Protein 3SEE (pdb70)

Organism: Bacteroides thetaiotaomicron (strain ATCC 29148 / DSM 2079 / JCM 5827 / CCUG 10774 / NCTC 10582 / VPI-5482 / E50) (NCBI:txid226186)

CATH classification: 2.60.120.260

Foldseek 3Di:
DFQAACFLCPDFADAEDQALLPDDARGKYFFQDPPQQWDDGKDQDPDPVRGIKKIFRQRHPFFDDPRGGWIKHKGQPFAAQAKKKKKWKKAKQAFFFKKKKFKWQRDFDADPVGHTWTKTWFPPDDLVVCQFAFPTMDMDTRGHHPDIDMDMTMTGLKMWRDRGGCNVDVPIDIDGADRPHNSRRIMMMTMDGTGRRMMMIIGRIGMGGD

Secondary structure (DSSP, 8-state):
----SSTT--S------SSGGGSPTTSEE---SPTTS-EE---B-S-TTS-B--EE-TT-SSPPPTTTS-EEEEE-S---SS-EEEEEEEEESSTT-EEEEEEEESSPPB-TTSPBP--B--TT--TTT-TTSBSS-EEEE--STT--EEEEEEE--EEES-SSBTTT-TT--EEEPPTT-HHHHSEEEEEE--STT-EEEEEEEEEEE-

Radius of gyration: 16.54 Å; Cα contacts (8 Å, |Δi|>4): 634; chains: 1; bounding box: 40×48×32 Å

B-factor: mean 14.9, std 7.78, range [6.36, 52.42]

Solvent-accessible surface area: 10295 Å² total

Nearest PDB structures (foldseek):
  3see-assembly1_A  TM=1.003E+00  e=1.909E-44  Bacteroides thetaiotaomicron
  1k45-assembly1_A  TM=5.942E-01  e=2.331E-06  Rhodothermus marinus
  6qep-assembly1_A  TM=5.688E-01  e=9.929E-04  Bifidobacterium longum
  6qfk-assembly1_A  TM=5.030E-01  e=1.767E-03  Bifidobacterium longum
  4pf1-assembly1_C  TM=4.038E-01  e=8.880E-03  Thaumarchaeota archaeon SCGC AB-539-E09

Sequence (210 aa):
QNLLIKKNEKKFATEVTNNKVTNPSSKATAGEEWFINNEADGVTTTIAWEEQTGDDAKKYPPNAKKIDNSGAEKKNTSSWYKAFLGQRITDGLEEEKKKGGGIYVLTTFYAKKAKEEAGTPVSVVYIKQTNEEEKKNDNGKLNTTFFRRRDDYDADAQQPNASGAQYNFKKIIKKDADDKKWTKKVVVVYYDGQVVVNAISSKKKSNPALLEVSDTDDDDAAILKDCYVAILLGQNKKGGVVEIISDDVTTLKKKKK

InterPro domains:
  IPR027959 Domain of unknown function DUF4627 [PF15425] (21-230)

Structure (mmCIF, N/CA/C/O backbone):
data_3SEE
#
_entry.id   3SEE
#
_cell.length_a   50.473
_cell.length_b   50.473
_cell.length_c   228.461
_cell.angle_alpha   90.000
_cell.angle_beta   90.000
_cell.angle_gamma   90.000
#
_symmetry.space_group_name_H-M   'P 43 2 2'
#
loop_
_entity.id
_entity.type
_entity.pdbx_description
1 polymer 'Hypothetical sugar binding protein'
2 non-polymer 'SODIUM ION'
3 water water
#
loop_
_atom_site.group_PDB
_atom_site.id
_atom_site.type_symbol
_atom_site.label_atom_id
_atom_site.label_alt_id
_atom_site.label_comp_id
_atom_site.label_asym_id
_atom_site.label_entity_id
_atom_site.label_seq_id
_atom_site.pdbx_PDB_ins_code
_atom_site.Cartn_x
_atom_site.Cartn_y
_atom_site.Cartn_z
_atom_site.occupancy
_atom_site.B_iso_or_equiv
_atom_site.auth_seq_id
_atom_site.auth_comp_id
_atom_site.auth_asym_id
_atom_site.auth_atom_id
_atom_site.pdbx_PDB_model_num
ATOM 1 N N . GLN A 1 9 ? 57.619 52.284 18.724 1.00 24.27 20 GLN A N 1
ATOM 2 C CA . GLN A 1 9 ? 56.844 53.315 17.954 1.00 22.74 20 GLN A CA 1
ATOM 3 C C . GLN A 1 9 ? 55.404 52.870 17.690 1.00 20.55 20 GLN A C 1
ATOM 4 O O . GLN A 1 9 ? 55.109 51.682 17.561 1.00 20.27 20 GLN A O 1
ATOM 6 N N . ASN A 1 10 ? 54.516 53.839 17.559 1.00 18.77 21 ASN A N 1
ATOM 7 C CA . ASN A 1 10 ? 53.169 53.558 17.055 1.00 16.06 21 ASN A CA 1
ATOM 8 C C . ASN A 1 10 ? 53.227 53.154 15.580 1.00 15.79 21 ASN A C 1
ATOM 9 O O . ASN A 1 10 ? 53.764 53.911 14.738 1.00 18.19 21 ASN A O 1
ATOM 14 N N . LEU A 1 11 ? 52.700 51.982 15.247 1.00 13.47 22 LEU A N 1
ATOM 15 C CA A LEU A 1 11 ? 52.730 51.473 13.893 0.50 13.72 22 LEU A CA 1
ATOM 16 C CA B LEU A 1 11 ? 52.694 51.445 13.881 0.50 14.27 22 LEU A CA 1
ATOM 17 C C . LEU A 1 11 ? 51.557 51.997 13.051 1.00 13.56 22 LEU A C 1
ATOM 18 O O . LEU A 1 11 ? 51.533 51.821 11.841 1.00 16.08 22 LEU A O 1
ATOM 27 N N . ILE A 1 12 ? 50.587 52.629 13.698 1.00 12.52 23 ILE A N 1
ATOM 28 C CA . ILE A 1 12 ? 49.441 53.211 12.995 1.00 11.41 23 ILE A CA 1
ATOM 29 C C . ILE A 1 12 ? 49.781 54.644 12.611 1.00 11.10 23 ILE A C 1
ATOM 30 O O . ILE A 1 12 ? 50.303 55.384 13.415 1.00 13.36 23 ILE A O 1
ATOM 35 N N . LYS A 1 13 ? 49.491 54.979 11.362 1.00 10.28 24 LYS A N 1
ATOM 36 C CA A LYS A 1 13 ? 49.695 56.310 10.775 0.50 10.54 24 LYS A CA 1
ATOM 37 C CA B LYS A 1 13 ? 49.716 56.327 10.853 0.50 10.74 24 LYS A CA 1
ATOM 38 C C . LYS A 1 13 ? 48.403 57.129 10.831 1.00 10.24 24 LYS A C 1
ATOM 39 O O . LYS A 1 13 ? 47.308 56.568 10.883 1.00 9.99 24 LYS A O 1
ATOM 46 N N . ASN A 1 14 ? 48.539 58.466 10.812 1.00 10.11 25 ASN A N 1
ATOM 47 C CA . ASN A 1 14 ? 47.403 59.384 10.926 1.00 10.23 25 ASN A CA 1
ATOM 48 C C . ASN A 1 14 ? 46.546 58.956 12.127 1.00 9.70 25 ASN A C 1
ATOM 49 O O . ASN A 1 14 ? 45.323 58.863 12.065 1.00 9.69 25 ASN A O 1
ATOM 54 N N . GLU A 1 15 ? 47.224 58.783 13.246 1.00 10.36 26 GLU A N 1
ATOM 55 C CA . GLU A 1 15 ? 46.645 58.139 14.418 1.00 11.17 26 GLU A CA 1
ATOM 56 C C . GLU A 1 15 ? 45.578 58.936 15.116 1.00 10.91 26 GLU A C 1
ATOM 57 O O . GLU A 1 15 ? 44.762 58.380 15.824 1.00 11.31 26 GLU A O 1
ATOM 63 N N . LYS A 1 16 ? 45.592 60.244 14.906 1.00 10.25 27 LYS A N 1
ATOM 64 C CA A LYS A 1 16 ? 44.588 61.117 15.506 0.50 10.72 27 LYS A CA 1
ATOM 65 C CA B LYS A 1 16 ? 44.634 61.167 15.501 0.50 11.03 27 LYS A CA 1
ATOM 66 C C . LYS A 1 16 ? 43.632 61.691 14.468 1.00 10.57 27 LYS A C 1
ATOM 67 O O . LYS A 1 16 ? 42.828 62.578 14.775 1.00 11.29 27 LYS A O 1
ATOM 78 N N . PHE A 1 17 ? 43.675 61.166 13.252 1.00 9.79 28 PHE A N 1
ATOM 79 C CA . PHE A 1 17 ? 42.758 61.606 12.194 1.00 9.84 28 PHE A CA 1
ATOM 80 C C . PHE A 1 17 ? 42.906 63.085 11.914 1.00 10.36 28 PHE A C 1
ATOM 81 O O . PHE A 1 17 ? 41.991 63.730 11.457 1.00 10.31 28 PHE A O 1
ATOM 89 N N . ALA A 1 18 ? 44.103 63.620 12.148 1.00 11.04 29 ALA A N 1
ATOM 90 C CA . ALA A 1 18 ? 44.349 65.020 11.816 1.00 11.69 29 ALA A CA 1
ATOM 91 C C . ALA A 1 18 ? 44.219 65.303 10.330 1.00 12.21 29 ALA A C 1
ATOM 92 O O . ALA A 1 18 ? 43.840 66.416 9.944 1.00 13.86 29 ALA A O 1
ATOM 94 N N . THR A 1 19 ? 44.531 64.312 9.492 1.00 12.76 30 THR A N 1
ATOM 95 C CA . THR A 1 19 ? 44.283 64.355 8.058 1.00 14.08 30 THR A CA 1
ATOM 96 C C . THR A 1 19 ? 42.930 63.700 7.766 1.00 12.68 30 THR A C 1
ATOM 97 O O . THR A 1 19 ? 42.670 62.575 8.219 1.00 12.05 30 THR A O 1
ATOM 101 N N . GLU A 1 20 ? 42.065 64.385 7.015 1.00 13.23 31 GLU A N 1
ATOM 102 C CA . GLU A 1 20 ? 40.768 63.866 6.647 1.00 13.12 31 GLU A CA 1
ATOM 103 C C . GLU A 1 20 ? 40.896 62.525 5.924 1.00 12.54 31 GLU A C 1
ATOM 104 O O . GLU A 1 20 ? 41.764 62.338 5.055 1.00 14.53 31 GLU A O 1
ATOM 110 N N . VAL A 1 21 ? 40.020 61.595 6.297 1.00 11.85 32 VAL A N 1
ATOM 111 C CA . VAL A 1 21 ? 39.969 60.260 5.696 1.00 11.86 32 VAL A CA 1
ATOM 112 C C . VAL A 1 21 ? 38.692 60.118 4.901 1.00 12.60 32 VAL A C 1
ATOM 113 O O . VAL A 1 21 ? 37.591 60.189 5.463 1.00 13.02 32 VAL A O 1
ATOM 117 N N . THR A 1 22 ? 38.839 59.898 3.592 1.00 13.73 33 THR A N 1
ATOM 118 C CA . THR A 1 22 ? 37.686 59.655 2.708 1.00 14.52 33 THR A CA 1
ATOM 119 C C . THR A 1 22 ? 37.848 58.406 1.854 1.00 15.02 33 THR A C 1
ATOM 120 O O . THR A 1 22 ? 36.847 57.941 1.287 1.00 17.07 33 THR A O 1
ATOM 124 N N . ASN A 1 23 ? 39.065 57.860 1.779 1.00 14.06 34 ASN A N 1
ATOM 125 C CA A ASN A 1 23 ? 39.292 56.715 0.888 0.50 13.87 34 ASN A CA 1
ATOM 126 C CA B ASN A 1 23 ? 39.410 56.693 0.974 0.50 14.73 34 ASN A CA 1
ATOM 127 C C . ASN A 1 23 ? 38.518 55.478 1.280 1.00 13.19 34 ASN A C 1
ATOM 128 O O . ASN A 1 23 ? 38.609 54.962 2.370 1.00 13.66 34 ASN A O 1
ATOM 137 N N . LYS A 1 24 ? 37.714 55.037 0.333 1.00 12.75 35 LYS A N 1
ATOM 138 C CA . LYS A 1 24 ? 36.926 53.844 0.443 1.00 12.38 35 LYS A CA 1
ATOM 139 C C . LYS A 1 24 ? 37.518 52.782 -0.453 1.00 11.90 35 LYS A C 1
ATOM 140 O O . LYS A 1 24 ? 37.911 53.074 -1.587 1.00 14.31 35 LYS A O 1
ATOM 146 N N . VAL A 1 25 ? 37.556 51.544 0.020 1.00 10.46 36 VAL A N 1
ATOM 147 C CA . VAL A 1 25 ? 37.919 50.418 -0.820 1.00 11.55 36 VAL A CA 1
ATOM 148 C C . VAL A 1 25 ? 36.809 49.400 -0.754 1.00 10.76 36 VAL A C 1
ATOM 149 O O . VAL A 1 25 ? 36.080 49.377 0.245 1.00 10.89 36 VAL A O 1
ATOM 153 N N . THR A 1 26 ? 36.733 48.528 -1.760 1.00 10.95 37 THR A N 1
ATOM 154 C CA . THR A 1 26 ? 35.774 47.438 -1.751 1.00 11.78 37 THR A CA 1
ATOM 155 C C . THR A 1 26 ? 36.363 46.149 -1.206 1.00 11.03 37 THR A C 1
ATOM 156 O O . THR A 1 26 ? 35.630 45.227 -0.906 1.00 11.01 37 THR A O 1
ATOM 160 N N . ASN A 1 27 ? 37.679 46.099 -1.075 1.00 10.38 38 ASN A N 1
ATOM 161 C CA . ASN A 1 27 ? 38.359 44.958 -0.437 1.00 10.79 38 ASN A CA 1
ATOM 162 C C . ASN A 1 27 ? 39.668 45.486 0.127 1.00 10.14 38 ASN A C 1
ATOM 163 O O . ASN A 1 27 ? 40.360 46.262 -0.555 1.00 10.81 38 ASN A O 1
ATOM 168 N N . PRO A 1 28 ? 40.029 45.073 1.353 1.00 9.94 39 PRO A N 1
ATOM 169 C CA . PRO A 1 28 ? 41.301 45.504 1.941 1.00 10.15 39 PRO A CA 1
ATOM 170 C C . PRO A 1 28 ? 42.527 45.233 1.062 1.00 8.98 39 PRO A C 1
ATOM 171 O O . PRO A 1 28 ? 43.522 45.920 1.176 1.00 9.48 39 PRO A O 1
ATOM 175 N N . SER A 1 29 ? 42.467 44.227 0.186 1.00 9.60 40 SER A N 1
ATOM 176 C CA A SER A 1 29 ? 43.595 43.935 -0.702 0.50 9.69 40 SER A CA 1
ATOM 177 C CA B SER A 1 29 ? 43.550 43.915 -0.741 0.50 9.08 40 SER A CA 1
ATOM 178 C C . SER A 1 29 ? 43.941 45.110 -1.615 1.00 9.29 40 SER A C 1
ATOM 179 O O . SER A 1 29 ? 45.085 45.199 -2.081 1.00 9.69 40 SER A O 1
ATOM 184 N N . LYS A 1 30 ? 42.996 46.014 -1.824 1.00 9.47 41 LYS A N 1
ATOM 185 C CA . LYS A 1 30 ? 43.228 47.193 -2.661 1.00 10.11 41 LYS A CA 1
ATOM 186 C C . LYS A 1 30 ? 43.610 48.424 -1.881 1.00 9.84 41 LYS A C 1
ATOM 187 O O . LYS A 1 30 ? 43.889 49.448 -2.481 1.00 11.88 41 LYS A O 1
ATOM 193 N N . ALA A 1 31 ? 43.644 48.336 -0.555 1.00 9.38 42 ALA A N 1
ATOM 194 C CA . ALA A 1 31 ? 43.964 49.500 0.254 1.00 9.81 42 ALA A CA 1
ATOM 195 C C . ALA A 1 31 ? 45.453 49.826 0.205 1.00 9.70 42 ALA A C 1
ATOM 196 O O . ALA A 1 31 ? 46.284 48.927 0.228 1.00 10.14 42 ALA A O 1
ATOM 198 N N . THR A 1 32 ? 45.778 51.108 0.157 1.00 10.89 43 THR A N 1
ATOM 199 C CA . THR A 1 32 ? 47.147 51.579 0.312 1.00 11.09 43 THR A CA 1
ATOM 200 C C . THR A 1 32 ? 47.522 51.467 1.780 1.00 10.05 43 THR A C 1
ATOM 201 O O . THR A 1 32 ? 46.794 51.930 2.659 1.00 11.86 43 THR A O 1
ATOM 205 N N . ALA A 1 33 ? 48.653 50.837 2.060 1.00 9.89 44 ALA A N 1
ATOM 206 C CA . ALA A 1 33 ? 49.103 50.676 3.425 1.00 10.64 44 ALA A CA 1
ATOM 207 C C . ALA A 1 33 ? 49.515 51.992 4.034 1.00 10.98 44 ALA A C 1
ATOM 208 O O . ALA A 1 33 ? 49.874 52.937 3.343 1.00 12.38 44 ALA A O 1
ATOM 210 N N . GLY A 1 34 ? 49.412 52.050 5.358 1.00 11.76 45 GLY A N 1
ATOM 211 C CA . GLY A 1 34 ? 49.829 53.223 6.099 1.00 13.18 45 GLY A CA 1
ATOM 212 C C . GLY A 1 34 ? 48.875 54.385 6.065 1.00 13.32 45 GLY A C 1
ATOM 213 O O . GLY A 1 34 ? 49.261 55.514 6.376 1.00 16.00 45 GLY A O 1
ATOM 214 N N A GLU A 1 35 ? 47.646 54.113 5.661 0.50 12.22 46 GLU A N 1
ATOM 215 N N B GLU A 1 35 ? 47.641 54.138 5.663 0.50 13.13 46 GLU A N 1
ATOM 216 C CA A GLU A 1 35 ? 46.580 55.095 5.540 0.50 12.52 46 GLU A CA 1
ATOM 217 C CA B GLU A 1 35 ? 46.603 55.158 5.677 0.50 13.82 46 GLU A CA 1
ATOM 218 C C A GLU A 1 35 ? 45.370 54.419 6.152 0.50 10.92 46 GLU A C 1
ATOM 219 C C B GLU A 1 35 ? 45.259 54.484 5.918 0.50 12.29 46 GLU A C 1
ATOM 220 O O A GLU A 1 35 ? 45.349 53.189 6.226 0.50 9.29 46 GLU A O 1
ATOM 221 O O B GLU A 1 35 ? 44.998 53.356 5.481 0.50 12.69 46 GLU A O 1
ATOM 232 N N . TRP A 1 36 ? 44.374 55.192 6.589 1.00 9.51 47 TRP A N 1
ATOM 233 C CA . TRP A 1 36 ? 43.076 54.623 6.899 1.00 8.74 47 TRP A CA 1
ATOM 234 C C . TRP A 1 36 ? 42.262 54.398 5.634 1.00 9.39 47 TRP A C 1
ATOM 235 O O . TRP A 1 36 ? 42.343 55.167 4.680 1.00 10.11 47 TRP A O 1
ATOM 246 N N . PHE A 1 37 ? 41.450 53.353 5.657 1.00 8.88 48 PHE A N 1
ATOM 247 C CA . PHE A 1 37 ? 40.452 53.127 4.639 1.00 8.73 48 PHE A CA 1
ATOM 248 C C . PHE A 1 37 ? 39.099 52.868 5.262 1.00 8.25 48 PHE A C 1
ATOM 249 O O . PHE A 1 37 ? 38.996 52.409 6.405 1.00 8.92 48 PHE A O 1
ATOM 257 N N . ILE A 1 38 ? 38.068 53.159 4.488 1.00 9.46 49 ILE A N 1
ATOM 258 C CA . ILE A 1 38 ? 36.694 52.883 4.847 1.00 9.06 49 ILE A CA 1
ATOM 259 C C . ILE A 1 38 ? 36.214 51.671 4.087 1.00 8.77 49 ILE A C 1
ATOM 260 O O . ILE A 1 38 ? 36.260 51.648 2.850 1.00 10.43 49 ILE A O 1
ATOM 278 N N . ASN A 1 40 ? 32.762 49.751 3.534 1.00 8.49 51 ASN A N 1
ATOM 279 C CA . ASN A 1 40 ? 31.322 49.752 3.710 1.00 8.05 51 ASN A CA 1
ATOM 280 C C . ASN A 1 40 ? 30.714 49.053 2.520 1.00 8.16 51 ASN A C 1
ATOM 281 O O . ASN A 1 40 ? 30.336 49.676 1.514 1.00 9.37 51 ASN A O 1
ATOM 286 N N . ASN A 1 41 ? 30.645 47.732 2.626 1.00 8.43 52 ASN A N 1
ATOM 287 C CA . ASN A 1 41 ? 29.987 46.874 1.667 1.00 9.11 52 ASN A CA 1
ATOM 288 C C . ASN A 1 41 ? 28.618 46.436 2.147 1.00 8.96 52 ASN A C 1
ATOM 289 O O . ASN A 1 41 ? 27.997 45.597 1.517 1.00 10.65 52 ASN A O 1
ATOM 294 N N . GLU A 1 42 ? 28.125 46.999 3.243 1.00 8.11 53 GLU A N 1
ATOM 295 C CA . GLU A 1 42 ? 26.724 46.828 3.591 1.00 8.73 53 GLU A CA 1
ATOM 296 C C . GLU A 1 42 ? 25.874 47.509 2.522 1.00 9.19 53 GLU A C 1
ATOM 297 O O . GLU A 1 42 ? 26.330 48.431 1.841 1.00 9.06 53 GLU A O 1
ATOM 303 N N . ALA A 1 43 ? 24.632 47.081 2.403 1.00 9.51 54 ALA A N 1
ATOM 304 C CA . ALA A 1 43 ? 23.689 47.663 1.473 1.00 9.35 54 ALA A CA 1
ATOM 305 C C . ALA A 1 43 ? 23.623 49.171 1.656 1.00 9.16 54 ALA A C 1
ATOM 306 O O . ALA A 1 43 ? 23.715 49.690 2.790 1.00 9.50 54 ALA A O 1
ATOM 308 N N . ASP A 1 44 ? 23.400 49.872 0.551 1.00 9.03 55 ASP A N 1
ATOM 309 C CA . ASP A 1 44 ? 23.182 51.305 0.580 1.00 9.15 55 ASP A CA 1
ATOM 310 C C . ASP A 1 44 ? 22.164 51.645 1.654 1.00 9.19 55 ASP A C 1
ATOM 311 O O . ASP A 1 44 ? 21.078 51.086 1.692 1.00 10.05 55 ASP A O 1
ATOM 316 N N . GLY A 1 45 ? 22.527 52.599 2.511 1.00 9.74 56 GLY A N 1
ATOM 317 C CA . GLY A 1 45 ? 21.659 53.110 3.553 1.00 10.78 56 GLY A CA 1
ATOM 318 C C . GLY A 1 45 ? 21.796 52.470 4.911 1.00 10.16 56 GLY A C 1
ATOM 319 O O . GLY A 1 45 ? 21.248 52.986 5.887 1.00 12.62 56 GLY A O 1
ATOM 320 N N . VAL A 1 46 ? 22.540 51.367 5.027 1.00 9.22 57 VAL A N 1
ATOM 321 C CA . VAL A 1 46 ? 22.658 50.654 6.301 1.00 9.51 57 VAL A CA 1
ATOM 322 C C . VAL A 1 46 ? 23.549 51.386 7.308 1.00 9.08 57 VAL A C 1
ATOM 323 O O . VAL A 1 46 ? 23.156 51.568 8.470 1.00 10.62 57 VAL A O 1
ATOM 327 N N . THR A 1 47 ? 24.740 51.797 6.880 1.00 9.00 58 THR A N 1
ATOM 328 C CA A THR A 1 47 ? 25.661 52.491 7.764 0.67 9.54 58 THR A CA 1
ATOM 329 C CA B THR A 1 47 ? 25.708 52.462 7.749 0.33 9.78 58 THR A CA 1
ATOM 330 C C . THR A 1 47 ? 26.400 53.573 6.991 1.00 9.24 58 THR A C 1
ATOM 331 O O . THR A 1 47 ? 26.494 53.535 5.756 1.00 8.99 58 THR A O 1
ATOM 338 N N . THR A 1 48 ? 26.908 54.554 7.723 1.00 9.59 59 THR A N 1
ATOM 339 C CA . THR A 1 48 ? 27.791 55.563 7.152 1.00 9.41 59 THR A CA 1
ATOM 340 C C . THR A 1 48 ? 29.006 55.665 8.046 1.00 8.71 59 THR A C 1
ATOM 341 O O . THR A 1 48 ? 28.871 55.839 9.262 1.00 10.32 59 THR A O 1
ATOM 345 N N . ILE A 1 49 ? 30.187 55.532 7.448 1.00 8.99 60 ILE A N 1
ATOM 346 C CA . ILE A 1 49 ? 31.449 55.690 8.146 1.00 8.91 60 ILE A CA 1
ATOM 347 C C . ILE A 1 49 ? 32.130 56.903 7.529 1.00 9.52 60 ILE A C 1
ATOM 348 O O . ILE A 1 49 ? 32.374 56.903 6.319 1.00 10.24 60 ILE A O 1
ATOM 353 N N . ALA A 1 50 ? 32.450 57.902 8.344 1.00 9.79 61 ALA A N 1
ATOM 354 C CA . ALA A 1 50 ? 32.959 59.153 7.831 1.00 10.48 61 ALA A CA 1
ATOM 355 C C . ALA A 1 50 ? 33.820 59.865 8.853 1.00 9.81 61 ALA A C 1
ATOM 356 O O . ALA A 1 50 ? 33.638 59.714 10.070 1.00 10.67 61 ALA A O 1
ATOM 358 N N . TRP A 1 51 ? 34.726 60.690 8.338 1.00 10.47 62 TRP A N 1
ATOM 359 C CA . TRP A 1 51 ? 35.567 61.573 9.137 1.00 10.17 62 TRP A CA 1
ATOM 360 C C . TRP A 1 51 ? 34.767 62.754 9.644 1.00 10.52 62 TRP A C 1
ATOM 361 O O . TRP A 1 51 ? 33.838 63.223 8.985 1.00 13.14 62 TRP A O 1
ATOM 372 N N . GLU A 1 52 ? 35.115 63.242 10.819 1.00 10.54 63 GLU A N 1
ATOM 373 C CA A GLU A 1 52 ? 34.451 64.398 11.409 0.50 11.03 63 GLU A CA 1
ATOM 374 C CA B GLU A 1 52 ? 34.478 64.431 11.357 0.50 11.59 63 GLU A CA 1
ATOM 375 C C . GLU A 1 52 ? 35.406 65.178 12.293 1.00 11.03 63 GLU A C 1
ATOM 376 O O . GLU A 1 52 ? 36.359 64.628 12.850 1.00 12.04 63 GLU A O 1
ATOM 387 N N . GLN A 1 53 ? 35.102 66.459 12.463 1.00 10.73 64 GLN A N 1
ATOM 388 C CA . GLN A 1 53 ? 35.691 67.266 13.518 1.00 11.06 64 GLN A CA 1
ATOM 389 C C . GLN A 1 53 ? 34.652 67.339 14.641 1.00 11.36 64 GLN A C 1
ATOM 390 O O . GLN A 1 53 ? 33.480 67.666 14.410 1.00 13.41 64 GLN A O 1
ATOM 396 N N . THR A 1 54 ? 35.076 66.993 15.851 1.00 11.01 65 THR A N 1
ATOM 397 C CA . THR A 1 54 ? 34.171 66.681 16.936 1.00 11.32 65 THR A CA 1
ATOM 398 C C . THR A 1 54 ? 33.768 67.880 17.795 1.00 12.01 65 THR A C 1
ATOM 399 O O . THR A 1 54 ? 32.746 67.839 18.494 1.00 13.68 65 THR A O 1
ATOM 403 N N . GLY A 1 55 ? 34.601 68.919 17.808 1.00 11.30 66 GLY A N 1
ATOM 404 C CA . GLY A 1 55 ? 34.439 70.010 18.762 1.00 12.22 66 GLY A CA 1
ATOM 405 C C . GLY A 1 55 ? 35.045 69.747 20.135 1.00 12.19 66 GLY A C 1
ATOM 406 O O . GLY A 1 55 ? 35.032 70.643 20.985 1.00 13.15 66 GLY A O 1
ATOM 407 N N . ASP A 1 56 ? 35.595 68.544 20.359 1.00 12.00 67 ASP A N 1
ATOM 408 C CA A ASP A 1 56 ? 36.185 68.181 21.646 0.50 12.24 67 ASP A CA 1
ATOM 409 C CA B ASP A 1 56 ? 36.187 68.199 21.653 0.50 12.95 67 ASP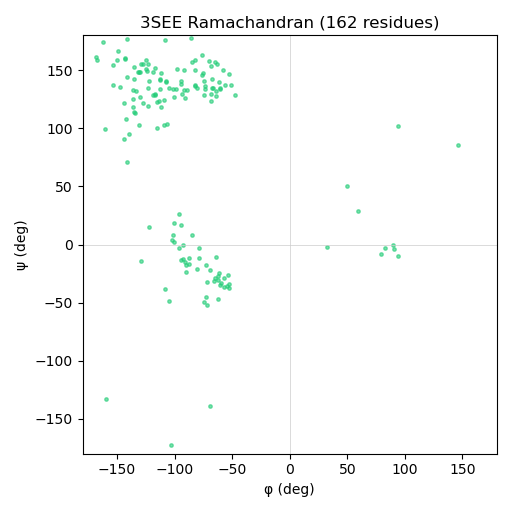 A CA 1
ATOM 410 C C . ASP A 1 56 ? 37.690 68.421 21.575 1.00 12.68 67 ASP A C 1
ATOM 411 O O . ASP A 1 56 ? 38.392 67.732 20.814 1.00 13.11 67 ASP A O 1
ATOM 420 N N . ALA A 1 57 ? 38.208 69.354 22.383 1.00 13.26 68 ALA A N 1
ATOM 421 C CA . ALA A 1 57 ? 39.611 69.711 22.268 1.00 13.96 68 ALA A CA 1
ATOM 422 C C . ALA A 1 57 ? 40.558 68.570 22.555 1.00 13.85 68 ALA A C 1
ATOM 423 O O . ALA A 1 57 ? 41.663 68.548 22.019 1.00 14.26 68 ALA A O 1
ATOM 425 N N . LYS A 1 58 ? 40.136 67.605 23.368 1.00 13.75 69 LYS A N 1
ATOM 426 C CA A LYS A 1 58 ? 41.000 66.459 23.668 0.50 14.57 69 LYS A CA 1
ATOM 427 C CA B LYS A 1 58 ? 41.007 66.468 23.658 0.50 14.88 69 LYS A CA 1
ATOM 428 C C . LYS A 1 58 ? 41.074 65.450 22.508 1.00 14.10 69 LYS A C 1
ATOM 429 O O . LYS A 1 58 ? 42.077 64.757 22.367 1.00 14.67 69 LYS A O 1
ATOM 440 N N . TYR A 1 59 ? 40.018 65.380 21.680 1.00 12.46 70 TYR A N 1
ATOM 441 C CA . TYR A 1 59 ? 39.920 64.423 20.541 1.00 11.42 70 TYR A CA 1
ATOM 442 C C . TYR A 1 59 ? 39.256 65.158 19.385 1.00 10.21 70 TYR A C 1
ATOM 443 O O . TYR A 1 59 ? 38.088 64.921 19.088 1.00 10.64 70 TYR A O 1
ATOM 452 N N . PRO A 1 60 ? 39.973 66.107 18.769 1.00 10.18 71 PRO A N 1
ATOM 453 C CA A PRO A 1 60 ? 39.260 67.037 17.891 0.50 10.28 71 PRO A CA 1
ATOM 454 C CA B PRO A 1 60 ? 39.344 67.065 17.855 0.50 10.35 71 PRO A CA 1
ATOM 455 C C . PRO A 1 60 ? 38.881 66.501 16.521 1.00 9.76 71 PRO A C 1
ATOM 456 O O . PRO A 1 60 ? 38.051 67.101 15.864 1.00 10.33 71 PRO A O 1
ATOM 463 N N . ASN A 1 61 ? 39.431 65.362 16.119 1.00 9.38 72 ASN A N 1
ATOM 464 C CA . ASN A 1 61 ? 39.073 64.699 14.869 1.00 9.30 72 ASN A CA 1
ATOM 465 C C . ASN A 1 61 ? 38.810 63.233 15.195 1.00 8.99 72 ASN A C 1
ATOM 466 O O . ASN A 1 61 ? 39.427 62.673 16.098 1.00 10.68 72 ASN A O 1
ATOM 471 N N . ALA A 1 62 ? 37.900 62.609 14.455 1.00 9.16 73 ALA A N 1
ATOM 472 C CA . ALA A 1 62 ? 37.486 61.234 14.718 1.00 8.34 73 ALA A CA 1
ATOM 473 C C . ALA A 1 62 ? 36.861 60.644 13.479 1.00 9.40 73 ALA A C 1
ATOM 474 O O . ALA A 1 62 ? 36.518 61.361 12.528 1.00 10.06 73 ALA A O 1
ATOM 484 N N . LYS A 1 64 ? 33.419 58.446 12.575 1.00 9.08 75 LYS A N 1
ATOM 485 C CA A LYS A 1 64 ? 32.112 58.078 13.108 0.50 8.64 75 LYS A CA 1
ATOM 486 C CA B LYS A 1 64 ? 32.113 58.080 13.111 0.50 8.96 75 LYS A CA 1
ATOM 487 C C . LYS A 1 64 ? 31.547 56.911 12.308 1.00 8.51 75 LYS A C 1
ATOM 488 O O . LYS A 1 64 ? 31.469 56.979 11.076 1.00 9.85 75 LYS A O 1
ATOM 499 N N . ILE A 1 65 ? 31.156 55.865 13.020 1.00 8.70 76 ILE A N 1
ATOM 500 C CA . ILE A 1 65 ? 30.497 54.691 12.454 1.00 8.80 76 ILE A CA 1
ATOM 501 C C . ILE A 1 65 ? 29.040 54.786 12.881 1.00 9.21 76 ILE A C 1
ATOM 502 O O . ILE A 1 65 ? 28.687 54.543 14.035 1.00 9.47 76 ILE A O 1
ATOM 507 N N . ASP A 1 66 ? 28.191 55.176 11.952 1.00 9.29 77 ASP A N 1
ATOM 508 C CA . ASP A 1 66 ? 26.790 55.516 12.242 1.00 9.79 77 ASP A CA 1
ATOM 509 C C . ASP A 1 66 ? 25.867 54.460 11.671 1.00 9.80 77 ASP A C 1
ATOM 510 O O . ASP A 1 66 ? 25.650 54.424 10.454 1.00 10.46 77 ASP A O 1
ATOM 515 N N . ASN A 1 67 ? 25.356 53.580 12.536 1.00 9.92 78 ASN A N 1
ATOM 516 C CA . ASN A 1 67 ? 24.429 52.515 12.138 1.00 10.43 78 ASN A CA 1
ATOM 517 C C . ASN A 1 67 ? 22.961 52.875 12.335 1.00 11.84 78 ASN A C 1
ATOM 518 O O . ASN A 1 67 ? 22.129 51.995 12.464 1.00 12.35 78 ASN A O 1
ATOM 523 N N . SER A 1 68 ? 22.655 54.172 12.304 1.00 13.36 79 SER A N 1
ATOM 524 C CA . SER A 1 68 ? 21.240 54.603 12.376 1.00 14.77 79 SER A CA 1
ATOM 525 C C . SER A 1 68 ? 20.347 53.959 11.312 1.00 14.76 79 SER A C 1
ATOM 526 O O . SER A 1 68 ? 19.177 53.655 11.567 1.00 18.25 79 SER A O 1
ATOM 529 N N . GLY A 1 69 ? 20.868 53.746 10.120 1.00 15.80 80 GLY A N 1
ATOM 530 C CA . GLY A 1 69 ? 20.089 53.158 9.030 1.00 16.91 80 GLY A CA 1
ATOM 531 C C . GLY A 1 69 ? 19.917 51.662 9.076 1.00 17.20 80 GLY A C 1
ATOM 532 O O . GLY A 1 69 ? 19.223 51.098 8.222 1.00 19.88 80 GLY A O 1
ATOM 533 N N . ALA A 1 70 ? 20.536 50.981 10.053 1.00 16.30 81 ALA A N 1
ATOM 534 C CA . ALA A 1 70 ? 20.607 49.533 10.006 1.00 16.49 81 ALA A CA 1
ATOM 535 C C . ALA A 1 7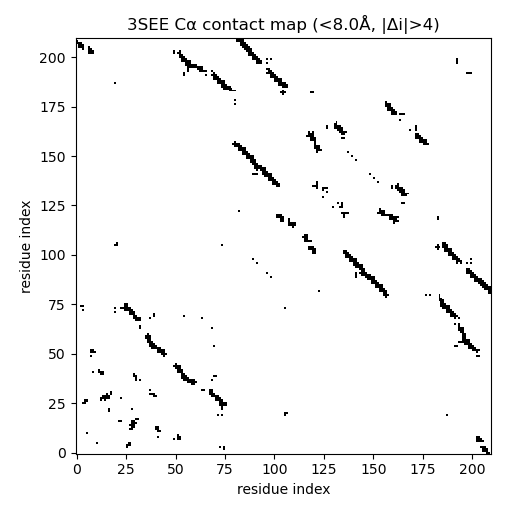0 ? 19.329 48.827 10.527 1.00 18.42 81 ALA A C 1
ATOM 536 O O . ALA A 1 70 ? 18.774 49.203 11.531 1.00 22.35 81 ALA A O 1
ATOM 538 N N . GLU A 1 71 ? 18.886 47.797 9.823 1.00 19.76 82 GLU A N 1
ATOM 539 C CA . GLU A 1 71 ? 17.791 46.942 10.307 1.00 20.58 82 GLU A CA 1
ATOM 540 C C . GLU A 1 71 ? 18.318 45.749 11.107 1.00 18.56 82 GLU A C 1
ATOM 541 O O . GLU A 1 71 ? 17.570 45.102 11.839 1.00 20.32 82 GLU A O 1
ATOM 547 N N . LYS A 1 72 ? 19.618 45.488 10.984 1.00 16.41 83 LYS A N 1
ATOM 548 C CA A LYS A 1 72 ? 20.277 44.311 11.525 0.50 15.12 83 LYS A CA 1
ATOM 549 C CA B LYS A 1 72 ? 20.235 44.402 11.733 0.50 15.33 83 LYS A CA 1
ATOM 550 C C . LYS A 1 72 ? 21.704 44.738 11.905 1.00 14.25 83 LYS A C 1
ATOM 551 O O . LYS A 1 72 ? 22.216 45.702 11.323 1.00 14.72 83 LYS A O 1
ATOM 558 N N . ASN A 1 73 ? 22.360 44.005 12.793 1.00 12.28 84 ASN A N 1
ATOM 559 C CA . ASN A 1 73 ? 23.770 44.283 13.036 1.00 11.81 84 ASN A CA 1
ATOM 560 C C . ASN A 1 73 ? 24.565 44.154 11.749 1.00 11.43 84 ASN A C 1
ATOM 561 O O . ASN A 1 73 ? 24.224 43.365 10.856 1.00 13.23 84 ASN A O 1
ATOM 566 N N . THR A 1 74 ? 25.643 44.918 11.644 1.00 9.96 85 THR A N 1
ATOM 567 C CA . THR A 1 74 ? 26.468 44.855 10.454 1.00 9.52 85 THR A CA 1
ATOM 568 C C . THR A 1 74 ? 27.487 43.726 10.534 1.00 9.23 85 THR A C 1
ATOM 569 O O . THR A 1 74 ? 27.889 43.285 11.616 1.00 10.12 85 THR A O 1
ATOM 573 N N . SER A 1 75 ? 27.925 43.299 9.363 1.00 9.51 86 SER A N 1
ATOM 574 C CA A SER A 1 75 ? 28.799 42.137 9.204 0.50 9.08 86 SER A CA 1
ATOM 575 C CA B SER A 1 75 ? 28.785 42.121 9.265 0.50 9.97 86 SER A CA 1
ATOM 576 C C . SER A 1 75 ? 30.259 42.470 9.449 1.00 9.22 86 SER A C 1
ATOM 577 O O . SER A 1 75 ? 30.741 43.480 8.952 1.00 9.17 86 SER A O 1
ATOM 582 N N . TRP A 1 76 ? 30.977 41.583 10.131 1.00 9.21 87 TRP A N 1
ATOM 583 C CA . TRP A 1 76 ? 32.375 41.818 10.459 1.00 9.07 87 TRP A CA 1
ATOM 584 C C . TRP A 1 76 ? 33.247 42.063 9.256 1.00 8.79 87 TRP A C 1
ATOM 585 O O . TRP A 1 76 ? 34.272 42.741 9.365 1.00 9.34 87 TRP A O 1
ATOM 596 N N . TYR A 1 77 ? 32.877 41.488 8.106 1.00 8.63 88 TYR A N 1
ATOM 597 C CA . TYR A 1 77 ? 33.703 41.582 6.903 1.00 9.01 88 TYR A CA 1
ATOM 598 C C . TYR A 1 77 ? 33.203 42.635 5.914 1.00 9.02 88 TYR A C 1
ATOM 599 O O . TYR A 1 77 ? 33.779 42.782 4.838 1.00 9.91 88 TYR A O 1
ATOM 608 N N . LYS A 1 78 ? 32.134 43.349 6.259 1.00 8.36 89 LYS A N 1
ATOM 609 C CA . LYS A 1 78 ? 31.553 44.341 5.349 1.00 8.76 89 LYS A CA 1
ATOM 610 C C . LYS A 1 78 ? 31.772 45.793 5.746 1.00 8.69 89 LYS A C 1
ATOM 611 O O . LYS A 1 78 ? 31.930 46.622 4.868 1.00 10.52 89 LYS A O 1
ATOM 617 N N . ALA A 1 79 ? 31.711 46.125 7.041 1.00 8.44 90 ALA A N 1
ATOM 618 C CA . ALA A 1 79 ? 31.704 47.540 7.454 1.00 8.43 90 ALA A CA 1
ATOM 619 C C . ALA A 1 79 ? 32.677 47.751 8.614 1.00 8.15 90 ALA A C 1
ATOM 620 O O . ALA A 1 79 ? 32.445 47.272 9.737 1.00 8.31 90 ALA A O 1
ATOM 622 N N . PHE A 1 80 ? 33.740 48.503 8.361 1.00 7.36 91 PHE A N 1
ATOM 623 C CA . PHE A 1 80 ? 34.735 48.769 9.373 1.00 7.40 91 PHE A CA 1
ATOM 624 C C . PHE A 1 80 ? 35.679 49.874 8.917 1.00 7.47 91 PHE A C 1
ATOM 625 O O . PHE A 1 80 ? 35.765 50.175 7.726 1.00 8.02 91 PHE A O 1
ATOM 633 N N . LEU A 1 81 ? 36.379 50.460 9.893 1.00 7.38 92 LEU A N 1
ATOM 634 C CA . LEU A 1 81 ? 37.509 51.329 9.677 1.00 7.26 92 LEU A CA 1
ATOM 635 C C . LEU A 1 81 ? 38.768 50.481 9.680 1.00 7.18 92 LEU A C 1
ATOM 636 O O . LEU A 1 81 ? 38.970 49.720 10.616 1.00 8.52 92 LEU A O 1
ATOM 641 N N . GLY A 1 82 ? 39.569 50.591 8.636 1.00 7.53 93 GLY A N 1
ATOM 642 C CA . GLY A 1 82 ? 40.732 49.738 8.518 1.00 7.68 93 GLY A CA 1
ATOM 643 C C . GLY A 1 82 ? 42.045 50.461 8.285 1.00 7.78 93 GLY A C 1
ATOM 644 O O . GLY A 1 82 ? 42.071 51.579 7.756 1.00 7.70 93 GLY A O 1
ATOM 645 N N . GLN A 1 83 ? 43.158 49.828 8.663 1.00 7.59 94 GLN A N 1
ATOM 646 C CA . GLN A 1 83 ? 44.477 50.293 8.235 1.00 7.62 94 GLN A CA 1
ATOM 647 C C . GLN A 1 83 ? 45.372 49.101 7.990 1.00 7.09 94 GLN A C 1
ATOM 648 O O . GLN A 1 83 ? 45.574 48.277 8.886 1.00 7.81 94 GLN A O 1
ATOM 654 N N . ARG A 1 84 ? 45.874 49.017 6.765 1.00 7.20 95 ARG A N 1
ATOM 655 C CA . ARG A 1 84 ? 46.770 47.955 6.336 1.00 7.67 95 ARG A CA 1
ATOM 656 C C . ARG A 1 84 ? 48.202 48.261 6.756 1.00 8.06 95 ARG A C 1
ATOM 657 O O . ARG A 1 84 ? 48.643 49.422 6.638 1.00 8.51 95 ARG A O 1
ATOM 665 N N . ILE A 1 85 ? 48.878 47.234 7.250 1.00 8.49 96 ILE A N 1
ATOM 666 C CA . ILE A 1 85 ? 50.228 47.367 7.765 1.00 9.67 96 ILE A CA 1
ATOM 667 C C . ILE A 1 85 ? 51.153 46.401 7.022 1.00 9.37 96 ILE A C 1
ATOM 668 O O . ILE A 1 85 ? 50.962 45.201 7.054 1.00 9.30 96 ILE A O 1
ATOM 673 N N . THR A 1 86 ? 52.152 46.963 6.358 1.00 10.22 97 THR A N 1
ATOM 674 C CA . THR A 1 86 ? 53.132 46.200 5.581 1.00 10.57 97 THR A CA 1
ATOM 675 C C . THR A 1 86 ? 54.554 46.443 6.058 1.00 11.63 97 THR A C 1
ATOM 676 O O . THR A 1 86 ? 55.490 46.083 5.378 1.00 13.04 97 THR A O 1
ATOM 680 N N . ASP A 1 87 ? 54.721 47.014 7.239 1.00 13.03 98 ASP A N 1
ATOM 681 C CA . ASP A 1 87 ? 56.074 47.258 7.735 1.00 14.91 98 ASP A CA 1
ATOM 682 C C . ASP A 1 87 ? 56.801 45.990 8.187 1.00 14.11 98 ASP A C 1
ATOM 683 O O . ASP A 1 87 ? 58.050 45.993 8.268 1.00 15.99 98 ASP A O 1
ATOM 688 N N . GLY A 1 88 ? 56.055 44.909 8.421 1.00 12.85 99 GLY A N 1
ATOM 689 C CA . GLY A 1 88 ? 56.632 43.639 8.836 1.00 12.92 99 GLY A CA 1
ATOM 690 C C . GLY A 1 88 ? 56.616 43.549 10.351 1.00 13.65 99 GLY A C 1
ATOM 691 O O . GLY A 1 88 ? 57.449 44.141 11.036 1.00 16.39 99 GLY A O 1
ATOM 692 N N . LEU A 1 89 ? 55.659 42.804 10.875 1.00 12.35 100 LEU A N 1
ATOM 693 C CA . LEU A 1 89 ? 55.497 42.609 12.325 1.00 12.35 100 LEU A CA 1
ATOM 694 C C . LEU A 1 89 ? 56.383 41.468 12.812 1.00 13.53 100 LEU A C 1
ATOM 695 O O . LEU A 1 89 ? 56.680 40.538 12.090 1.00 15.23 100 LEU A O 1
ATOM 700 N N A GLU A 1 90 ? 56.589 41.423 14.129 0.25 13.85 101 GLU A N 1
ATOM 701 N N B GLU A 1 90 ? 57.099 41.784 13.885 0.25 14.19 101 GLU A N 1
ATOM 702 N N C GLU A 1 90 ? 56.678 41.488 14.100 0.50 15.37 101 GLU A N 1
ATOM 703 C CA A GLU A 1 90 ? 57.288 40.313 14.807 0.25 14.02 101 GLU A CA 1
ATOM 704 C CA B GLU A 1 90 ? 57.959 40.818 14.530 0.25 14.40 101 GLU A CA 1
ATOM 705 C CA C GLU A 1 90 ? 57.457 40.447 14.760 0.50 16.20 101 GLU A CA 1
ATOM 706 C C A GLU A 1 90 ? 56.314 39.343 15.490 0.25 12.96 101 GLU A C 1
ATOM 707 C C B GLU A 1 90 ? 57.028 40.105 15.465 0.25 12.96 101 GLU A C 1
ATOM 708 C C C GLU A 1 90 ? 56.516 39.496 15.489 0.50 14.81 101 GLU A C 1
ATOM 709 O O A GLU A 1 90 ? 55.164 39.688 15.763 0.25 12.22 101 GLU A O 1
ATOM 710 O O B GLU A 1 90 ? 56.193 40.751 16.093 0.25 11.30 101 GLU A O 1
ATOM 711 O O C GLU A 1 90 ? 55.439 39.906 15.945 0.50 14.39 101 GLU A O 1
ATOM 727 N N A LYS A 1 91 ? 56.776 38.134 15.797 0.33 11.94 102 LYS A N 1
ATOM 728 N N B LYS A 1 91 ? 57.142 38.785 15.527 0.33 12.11 102 LYS A N 1
ATOM 729 N N C LYS A 1 91 ? 56.884 38.22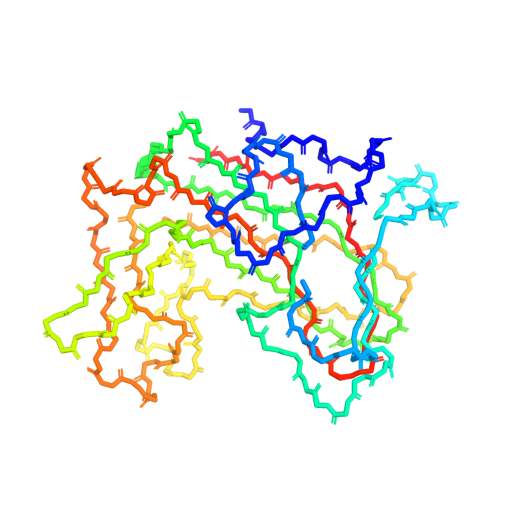6 15.609 0.34 13.94 102 LYS A N 1
ATOM 730 C CA A LYS A 1 91 ? 55.985 37.205 16.606 0.33 11.83 102 LYS A CA 1
ATOM 731 C CA B LYS A 1 91 ? 56.349 37.992 16.440 0.33 11.73 102 LYS A CA 1
ATOM 732 C CA C LYS A 1 91 ? 56.195 37.359 16.550 0.34 13.68 102 LYS A CA 1
ATOM 733 C C A LYS A 1 91 ? 56.010 37.517 18.111 0.33 12.28 102 LYS A C 1
ATOM 734 C C B LYS A 1 91 ? 56.584 38.496 17.843 0.33 11.02 102 LYS A C 1
ATOM 735 C C C LYS A 1 91 ? 56.468 37.890 17.953 0.34 12.80 102 LYS A C 1
ATOM 736 O O A LYS A 1 91 ? 56.320 36.652 18.911 0.33 14.06 102 LYS A O 1
ATOM 737 O O B LYS A 1 91 ? 57.676 38.967 18.182 0.33 10.31 102 LYS A O 1
ATOM 738 O O C LYS A 1 91 ? 57.588 37.830 18.441 0.34 12.65 102 LYS A O 1
ATOM 754 N N A GLY A 1 92 ? 55.672 38.746 18.496 0.33 11.69 103 GLY A N 1
ATOM 755 N N B GLY A 1 92 ? 55.546 38.392 18.665 0.33 10.86 103 GLY A N 1
ATOM 756 N N C GLY A 1 92 ? 55.431 38.412 18.595 0.34 11.82 103 GLY A N 1
ATOM 757 C CA A GLY A 1 92 ? 55.606 39.100 19.906 0.33 11.31 103 GLY A CA 1
ATOM 758 C CA B GLY A 1 92 ? 55.576 38.978 19.985 0.33 10.84 103 GLY A CA 1
ATOM 759 C CA C GLY A 1 92 ? 55.572 39.027 19.908 0.34 11.41 103 GLY A CA 1
ATOM 760 C C . GLY A 1 92 ? 54.210 39.528 20.303 1.00 10.35 103 GLY A C 1
ATOM 761 O O . GLY A 1 92 ? 53.240 39.213 19.629 1.00 12.09 103 GLY A O 1
ATOM 762 N N . ILE A 1 93 ? 54.139 40.311 21.374 1.00 9.81 104 ILE A N 1
ATOM 763 C CA . ILE A 1 93 ? 52.857 40.805 21.881 1.00 10.10 104 ILE A CA 1
ATOM 764 C C . ILE A 1 93 ? 52.750 42.301 21.557 1.00 9.39 104 ILE A C 1
ATOM 765 O O . ILE A 1 93 ? 53.737 43.047 21.616 1.00 10.66 104 ILE A O 1
ATOM 770 N N . TYR A 1 94 ? 51.540 42.704 21.180 1.00 9.48 105 TYR A N 1
ATOM 771 C CA . TYR A 1 94 ? 51.241 44.060 20.774 1.00 9.36 105 TYR A CA 1
ATOM 772 C C . TYR A 1 94 ? 49.992 44.522 21.503 1.00 9.36 105 TYR A C 1
ATOM 773 O O . TYR A 1 94 ? 49.067 43.746 21.741 1.00 11.19 105 TYR A O 1
ATOM 782 N N . VAL A 1 95 ? 49.936 45.822 21.780 1.00 8.92 106 VAL A N 1
ATOM 783 C CA . VAL A 1 95 ? 48.732 46.429 22.326 1.00 9.75 106 VAL A CA 1
ATOM 784 C C . VAL A 1 95 ? 48.124 47.357 21.319 1.00 9.53 106 VAL A C 1
ATOM 785 O O . VAL A 1 95 ? 48.842 48.127 20.679 1.00 11.43 106 VAL A O 1
ATOM 789 N N . LEU A 1 96 ? 46.812 47.242 21.160 1.00 9.37 107 LEU A N 1
ATOM 790 C CA . LEU A 1 96 ? 46.026 48.175 20.371 1.00 10.10 107 LEU A CA 1
ATOM 791 C C . LEU A 1 96 ? 45.175 48.992 21.324 1.00 10.50 107 LEU A C 1
ATOM 792 O O . LEU A 1 96 ? 44.455 48.430 22.150 1.00 10.89 107 LEU A O 1
ATOM 797 N N . THR A 1 97 ? 45.293 50.305 21.257 1.00 9.83 108 THR A N 1
ATOM 798 C CA A THR A 1 97 ? 44.554 51.245 22.124 0.50 10.30 108 THR A CA 1
ATOM 799 C CA B THR A 1 97 ? 44.428 51.099 22.054 0.50 11.55 108 THR A CA 1
ATOM 800 C C . THR A 1 97 ? 43.894 52.295 21.266 1.00 9.80 108 THR A C 1
ATOM 801 O O . THR A 1 97 ? 44.467 52.708 20.250 1.00 11.34 108 THR A O 1
ATOM 808 N N . PHE A 1 98 ? 42.731 52.755 21.691 1.00 9.04 109 PHE A N 1
ATOM 809 C CA . PHE A 1 98 ? 42.101 53.919 21.077 1.00 9.27 109 PHE A CA 1
ATOM 810 C C . PHE A 1 98 ? 41.044 54.458 22.012 1.00 9.29 109 PHE A C 1
ATOM 811 O O . PHE A 1 98 ? 40.805 53.903 23.069 1.00 10.87 109 PHE A O 1
ATOM 819 N N . TYR A 1 99 ? 40.460 55.587 21.666 1.00 8.49 110 TYR A N 1
ATOM 820 C CA . TYR A 1 99 ? 39.368 56.152 22.429 1.00 8.76 110 TYR A CA 1
ATOM 821 C C . TYR A 1 99 ? 38.098 56.095 21.583 1.00 8.46 110 TYR A C 1
ATOM 822 O O . TYR A 1 99 ? 38.137 56.266 20.355 1.00 9.44 110 TYR A O 1
ATOM 831 N N . ALA A 1 100 ? 36.983 55.800 22.232 1.00 8.53 111 ALA A N 1
ATOM 832 C CA . ALA A 1 100 ? 35.701 55.671 21.586 1.00 9.32 111 ALA A CA 1
ATOM 833 C C . ALA A 1 100 ? 34.638 56.381 22.391 1.00 9.24 111 ALA A C 1
ATOM 834 O O . ALA A 1 100 ? 34.721 56.467 23.604 1.00 9.83 111 ALA A O 1
ATOM 836 N N . LYS A 1 101 ? 33.610 56.812 21.676 1.00 10.37 112 LYS A N 1
ATOM 837 C CA A LYS A 1 101 ? 32.472 57.555 22.232 0.50 11.32 112 LYS A CA 1
ATOM 838 C CA B LYS A 1 101 ? 32.456 57.418 22.323 0.50 11.07 112 LYS A CA 1
ATOM 839 C C . LYS A 1 101 ? 31.211 56.971 21.603 1.00 11.32 112 LYS A C 1
ATOM 840 O O . LYS A 1 101 ? 31.177 56.862 20.380 1.00 12.80 112 LYS A O 1
ATOM 851 N N . ALA A 1 102 ? 30.194 56.653 22.389 1.00 10.51 113 ALA A N 1
ATOM 852 C CA . ALA A 1 102 ? 28.954 56.066 21.893 1.00 11.07 113 ALA A CA 1
ATOM 853 C C . ALA A 1 102 ? 27.762 56.961 22.195 1.00 11.48 113 ALA A C 1
ATOM 854 O O . ALA A 1 102 ? 27.711 57.596 23.249 1.00 13.05 113 ALA A O 1
ATOM 856 N N . LYS A 1 103 ? 26.772 56.936 21.319 1.00 11.28 114 LYS A N 1
ATOM 857 C CA . LYS A 1 103 ? 25.559 57.726 21.523 1.00 13.10 114 LYS A CA 1
ATOM 858 C C . LYS A 1 103 ? 24.715 57.123 22.641 1.00 13.27 114 LYS A C 1
ATOM 859 O O . LYS A 1 103 ? 24.043 57.870 23.365 1.00 14.77 114 LYS A O 1
ATOM 865 N N . GLU A 1 104 ? 24.746 55.804 22.788 1.00 13.11 115 GLU A N 1
ATOM 866 C CA A GLU A 1 104 ? 23.939 55.061 23.766 0.50 13.62 115 GLU A CA 1
ATOM 867 C CA B GLU A 1 104 ? 23.986 55.164 23.858 0.50 13.56 115 GLU A CA 1
ATOM 868 C C . GLU A 1 104 ? 24.873 54.287 24.712 1.00 13.03 115 GLU A C 1
ATOM 869 O O . GLU A 1 104 ? 25.782 53.568 24.234 1.00 12.74 115 GLU A O 1
ATOM 880 N N . ALA A 1 105 ? 24.641 54.380 26.011 1.00 13.14 116 ALA A N 1
ATOM 881 C CA . ALA A 1 105 ? 25.313 53.542 26.987 1.00 12.51 116 ALA A CA 1
ATOM 882 C C . ALA A 1 105 ? 25.223 52.059 26.607 1.00 12.51 116 ALA A C 1
ATOM 883 O O . ALA A 1 105 ? 24.166 51.588 26.196 1.00 14.35 116 ALA A O 1
ATOM 885 N N . GLY A 1 106 ? 26.330 51.324 26.757 1.00 12.00 117 GLY A N 1
ATOM 886 C CA . GLY A 1 106 ? 26.343 49.898 26.501 1.00 12.48 117 GLY A CA 1
ATOM 887 C C . GLY A 1 106 ? 26.694 49.500 25.082 1.00 11.69 117 GLY A C 1
ATOM 888 O O . GLY A 1 106 ? 26.793 48.314 24.779 1.00 14.83 117 GLY A O 1
ATOM 889 N N . THR A 1 107 ? 26.881 50.457 24.190 1.00 10.96 118 THR A N 1
ATOM 890 C CA . THR A 1 107 ? 27.207 50.135 22.796 1.00 10.29 118 THR A CA 1
ATOM 891 C C . THR A 1 107 ? 28.594 49.528 22.709 1.00 10.32 118 THR A C 1
ATOM 892 O O . THR A 1 107 ? 29.532 50.087 23.236 1.00 10.99 118 THR A O 1
ATOM 896 N N . PRO A 1 108 ? 28.732 48.376 22.034 1.00 10.72 119 PRO A N 1
ATOM 897 C CA . PRO A 1 108 ? 30.078 47.814 21.879 1.00 11.02 119 PRO A CA 1
ATOM 898 C C . PRO A 1 108 ? 30.891 48.413 20.750 1.00 9.55 119 PRO A C 1
ATOM 899 O O . PRO A 1 108 ? 30.359 48.821 19.725 1.00 11.24 119 PRO A O 1
ATOM 903 N N . VAL A 1 109 ? 32.199 48.407 20.950 1.00 8.60 120 VAL A N 1
ATOM 904 C CA . VAL A 1 109 ? 33.163 48.659 19.896 1.00 8.83 120 VAL A CA 1
ATOM 905 C C . VAL A 1 109 ? 34.113 47.470 19.860 1.00 8.94 120 VAL A C 1
ATOM 906 O O . VAL A 1 109 ? 34.344 46.819 20.874 1.00 9.30 120 VAL A O 1
ATOM 910 N N . SER A 1 110 ? 34.656 47.199 18.683 1.00 7.96 121 SER A N 1
ATOM 911 C CA . SER A 1 110 ? 35.302 45.938 18.407 1.00 8.60 121 SER A CA 1
ATOM 912 C C . SER A 1 110 ? 36.521 46.096 17.531 1.00 7.82 121 SER A C 1
ATOM 913 O O . SER A 1 110 ? 36.661 47.076 16.805 1.00 8.08 121 SER A O 1
ATOM 916 N N . VAL A 1 111 ? 37.364 45.079 17.575 1.00 7.52 122 VAL A N 1
ATOM 917 C CA A VAL A 1 111 ? 38.651 45.039 16.889 0.50 7.24 122 VAL A CA 1
ATOM 918 C CA B VAL A 1 111 ? 38.550 45.073 16.734 0.50 7.78 122 VAL A CA 1
ATOM 919 C C . VAL A 1 111 ? 38.920 43.630 16.370 1.00 6.55 122 VAL A C 1
ATOM 920 O O . VAL A 1 111 ? 38.624 42.660 17.078 1.00 8.15 122 VAL A O 1
ATOM 927 N N . TYR A 1 112 ? 39.583 43.495 15.229 1.00 6.89 123 TYR A N 1
ATOM 928 C CA . TYR A 1 112 ? 40.308 42.285 14.872 1.00 6.84 123 TYR A CA 1
ATOM 929 C C . TYR A 1 112 ? 41.490 42.704 13.989 1.00 6.80 123 TYR A C 1
ATOM 930 O O . TYR A 1 112 ? 41.537 43.834 13.489 1.00 7.23 123 TYR A O 1
ATOM 939 N N . ILE A 1 113 ? 42.433 41.778 13.790 1.00 6.75 124 ILE A N 1
ATOM 940 C CA . ILE A 1 113 ? 43.614 42.040 12.969 1.00 7.18 124 ILE A CA 1
ATOM 941 C C . ILE A 1 113 ? 43.792 40.815 12.077 1.00 7.28 124 ILE A C 1
ATOM 942 O O . ILE A 1 113 ? 44.036 39.707 12.558 1.00 8.07 124 ILE A O 1
ATOM 947 N N . LYS A 1 114 ? 43.623 41.018 10.770 1.00 7.32 125 LYS A N 1
ATOM 948 C CA . LYS A 1 114 ? 43.456 39.939 9.801 1.00 7.30 125 LYS A CA 1
ATOM 949 C C . LYS A 1 114 ? 44.496 40.015 8.691 1.00 7.15 125 LYS A C 1
ATOM 950 O O . LYS A 1 114 ? 44.914 41.081 8.263 1.00 7.96 125 LYS A O 1
ATOM 956 N N . GLN A 1 115 ? 44.847 38.848 8.171 1.00 7.58 126 GLN A N 1
ATOM 957 C CA . GLN A 1 115 ? 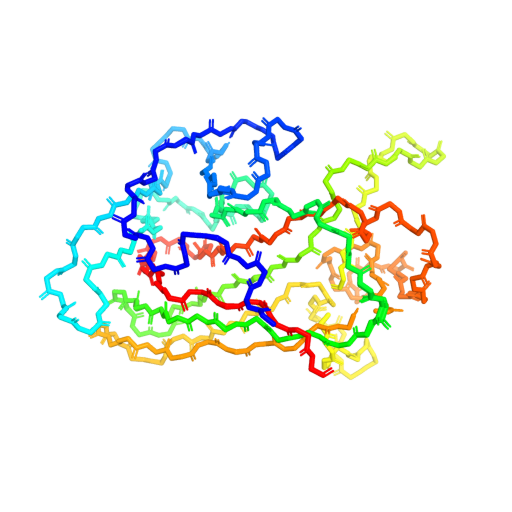45.668 38.729 6.979 1.00 7.74 126 GLN A CA 1
ATOM 958 C C . GLN A 1 115 ? 44.994 39.384 5.768 1.00 7.56 126 GLN A C 1
ATOM 959 O O . GLN A 1 115 ? 43.823 39.147 5.497 1.00 8.45 126 GLN A O 1
ATOM 965 N N . THR A 1 116 ? 45.755 40.182 5.007 1.00 8.29 127 THR A N 1
ATOM 966 C CA . THR A 1 116 ? 45.176 40.895 3.873 1.00 8.46 127 THR A CA 1
ATOM 967 C C . THR A 1 116 ? 44.837 39.979 2.698 1.00 7.78 127 THR A C 1
ATOM 968 O O . THR A 1 116 ? 43.703 40.019 2.192 1.00 8.95 127 THR A O 1
ATOM 972 N N . ASN A 1 117 ? 45.831 39.193 2.278 1.00 8.63 128 ASN A N 1
ATOM 973 C CA . ASN A 1 117 ? 45.711 38.375 1.077 1.00 8.92 128 ASN A CA 1
ATOM 974 C C . ASN A 1 117 ? 45.773 36.902 1.453 1.00 9.02 128 ASN A C 1
ATOM 975 O O . ASN A 1 117 ? 46.840 36.377 1.740 1.00 10.28 128 ASN A O 1
ATOM 980 N N . GLU A 1 118 ? 44.596 36.284 1.513 1.00 10.05 129 GLU A N 1
ATOM 981 C CA . GLU A 1 118 ? 44.426 34.906 1.970 1.00 10.35 129 GLU A CA 1
ATOM 982 C C . GLU A 1 118 ? 44.499 33.926 0.824 1.00 12.53 129 GLU A C 1
ATOM 983 O O . GLU A 1 118 ? 44.118 34.232 -0.294 1.00 12.97 129 GLU A O 1
ATOM 989 N N . GLU A 1 119 ? 44.961 32.727 1.151 1.00 14.17 130 GLU A N 1
ATOM 990 C CA A GLU A 1 119 ? 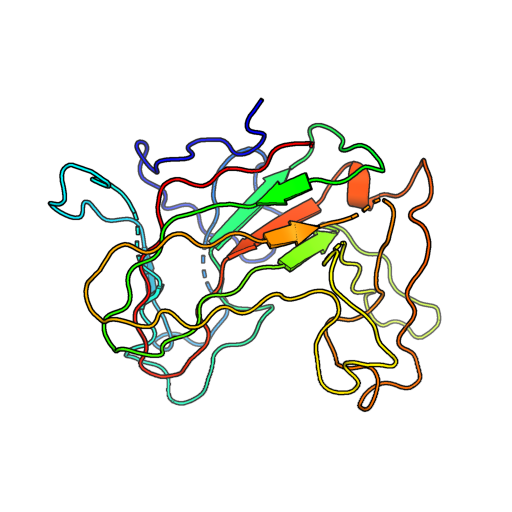44.885 31.634 0.181 0.50 16.31 130 GLU A CA 1
ATOM 991 C CA B GLU A 1 119 ? 44.945 31.541 0.284 0.50 16.73 130 GLU A CA 1
ATOM 992 C C . GLU A 1 119 ? 43.583 30.891 0.387 1.00 18.20 130 GLU A C 1
ATOM 993 O O . GLU A 1 119 ? 42.850 31.128 1.348 1.00 16.50 130 GLU A O 1
ATOM 1004 N N . LYS A 1 120 ? 43.261 30.018 -0.570 1.00 22.56 131 LYS A N 1
ATOM 1005 C CA A LYS A 1 120 ? 42.097 29.148 -0.471 0.50 25.50 131 LYS A CA 1
ATOM 1006 C CA B LYS A 1 120 ? 42.089 29.161 -0.451 0.50 25.36 131 LYS A CA 1
ATOM 1007 C C . LYS A 1 120 ? 42.519 27.790 0.076 1.00 27.60 131 LYS A C 1
ATOM 1008 O O . LYS A 1 120 ? 43.656 27.358 -0.127 1.00 28.31 131 LYS A O 1
ATOM 1019 N N . ASN A 1 121 ? 41.617 27.124 0.790 1.00 31.09 132 ASN A N 1
ATOM 1020 C CA . ASN A 1 121 ? 41.918 25.801 1.321 1.00 34.66 132 ASN A CA 1
ATOM 1021 C C . ASN A 1 121 ? 41.617 24.743 0.267 1.00 36.68 132 ASN A C 1
ATOM 1022 O O . ASN A 1 121 ? 41.150 25.073 -0.836 1.00 37.06 132 ASN A O 1
ATOM 1027 N N . ASP A 1 122 ? 41.899 23.482 0.614 1.00 39.27 133 ASP A N 1
ATOM 1028 C CA . ASP A 1 122 ? 41.694 22.347 -0.295 1.00 40.46 133 ASP A CA 1
ATOM 1029 C C . ASP A 1 122 ? 40.268 22.325 -0.861 1.00 41.23 133 ASP A C 1
ATOM 1030 O O . ASP A 1 122 ? 40.074 22.004 -2.047 1.00 42.51 133 ASP A O 1
ATOM 1032 N N . ASN A 1 123 ? 39.286 22.695 -0.032 1.00 41.19 134 ASN A N 1
ATOM 1033 C CA . ASN A 1 123 ? 37.869 22.715 -0.439 1.00 40.62 134 ASN A CA 1
ATOM 1034 C C . ASN A 1 123 ? 37.379 23.989 -1.156 1.00 39.60 134 ASN A C 1
ATOM 1035 O O . ASN A 1 123 ? 36.163 24.141 -1.361 1.00 40.28 134 ASN A O 1
ATOM 1037 N N . GLY A 1 124 ? 38.295 24.905 -1.510 1.00 37.75 135 GLY A N 1
ATOM 1038 C CA . GLY A 1 124 ? 37.959 26.079 -2.353 1.00 35.63 135 GLY A CA 1
ATOM 1039 C C . GLY A 1 124 ? 37.506 27.365 -1.647 1.00 33.47 135 GLY A C 1
ATOM 1040 O O . GLY A 1 124 ? 37.200 28.372 -2.304 1.00 33.88 135 GLY A O 1
ATOM 1041 N N . LYS A 1 125 ? 37.445 27.337 -0.319 1.00 30.69 136 LYS A N 1
ATOM 1042 C CA . LYS A 1 125 ? 36.960 28.477 0.463 1.00 27.48 136 LYS A CA 1
ATOM 1043 C C . LYS A 1 125 ? 38.165 29.311 0.888 1.00 23.53 136 LYS A C 1
ATOM 1044 O O . LYS A 1 125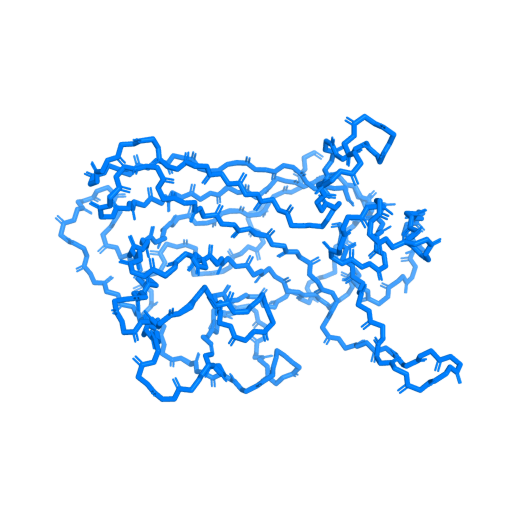 ? 39.191 28.742 1.218 1.00 22.18 136 LYS A O 1
ATOM 1046 N N . LEU A 1 126 ? 38.038 30.632 0.856 1.00 20.80 137 LEU A N 1
ATOM 1047 C CA . LEU A 1 126 ? 39.127 31.498 1.354 1.00 18.17 137 LEU A CA 1
ATOM 1048 C C . LEU A 1 126 ? 39.392 31.230 2.835 1.00 15.14 137 LEU A C 1
ATOM 1049 O O . LEU A 1 126 ? 38.471 31.173 3.649 1.00 15.39 137 LEU A O 1
ATOM 1054 N N . ASN A 1 127 ? 40.660 31.118 3.184 1.00 12.70 138 ASN A N 1
ATOM 1055 C CA . ASN A 1 127 ? 41.054 31.124 4.593 1.00 11.72 138 ASN A CA 1
ATOM 1056 C C . ASN A 1 127 ? 40.707 32.460 5.249 1.00 10.46 138 ASN A C 1
ATOM 1057 O O . ASN A 1 127 ? 40.612 33.487 4.573 1.00 10.82 138 ASN A O 1
ATOM 1062 N N . THR A 1 128 ? 40.545 32.403 6.562 1.00 9.79 139 THR A N 1
ATOM 1063 C CA . THR A 1 128 ? 40.363 33.601 7.389 1.00 9.16 139 THR A CA 1
ATOM 1064 C C . THR A 1 128 ? 41.348 33.482 8.550 1.00 8.97 139 THR A C 1
ATOM 1065 O O . THR A 1 128 ? 41.130 32.713 9.483 1.00 9.71 139 THR A O 1
ATOM 1069 N N . THR A 1 129 ? 42.441 34.232 8.458 1.00 8.51 140 THR A N 1
ATOM 1070 C CA . THR A 1 129 ? 43.570 34.124 9.377 1.00 8.23 140 THR A CA 1
ATOM 1071 C C . THR A 1 129 ? 43.705 35.390 10.201 1.00 7.89 140 THR A C 1
ATOM 1072 O O . THR A 1 129 ? 43.814 36.474 9.633 1.00 7.94 140 THR A O 1
ATOM 1076 N N . PHE A 1 130 ? 43.678 35.262 11.518 1.00 7.62 141 PHE A N 1
ATOM 1077 C CA . PHE A 1 130 ? 43.664 36.409 12.427 1.00 7.49 141 PHE A CA 1
ATOM 1078 C C . PHE A 1 130 ? 44.742 36.235 13.495 1.00 7.57 141 PHE A C 1
ATOM 1079 O O . PHE A 1 130 ? 44.939 35.119 13.962 1.00 8.89 141 PHE A O 1
ATOM 1087 N N . PHE A 1 131 ? 45.324 37.325 13.982 1.00 7.50 142 PHE A N 1
ATOM 1088 C CA . PHE A 1 131 ? 46.096 37.220 15.216 1.00 7.65 142 PHE A CA 1
ATOM 1089 C C . PHE A 1 131 ? 45.174 36.961 16.415 1.00 7.58 142 PHE A C 1
ATOM 1090 O O . PHE A 1 131 ? 44.044 37.455 16.469 1.00 8.05 142 PHE A O 1
ATOM 1106 N N . ARG A 1 133 ? 43.673 37.205 20.066 1.00 8.41 144 ARG A N 1
ATOM 1107 C CA A ARG A 1 133 ? 43.653 38.102 21.194 0.50 9.36 144 ARG A CA 1
ATOM 1108 C CA B ARG A 1 133 ? 43.525 38.007 21.300 0.50 9.33 144 ARG A CA 1
ATOM 1109 C C . ARG A 1 133 ? 44.296 37.358 22.397 1.00 9.63 144 ARG A C 1
ATOM 1110 O O . ARG A 1 133 ? 44.099 36.165 22.635 1.00 9.58 144 ARG A O 1
ATOM 1125 N N . ARG A 1 134 ? 45.143 38.066 23.107 1.00 9.92 145 ARG A N 1
ATOM 1126 C CA . ARG A 1 134 ? 46.014 37.429 24.064 1.00 10.52 145 ARG A CA 1
ATOM 1127 C C . ARG A 1 134 ? 45.289 36.690 25.167 1.00 9.49 145 ARG A C 1
ATOM 1128 O O . ARG A 1 134 ? 45.736 35.627 25.607 1.00 10.85 145 ARG A O 1
ATOM 1136 N N . ASP A 1 135 ? 44.144 37.224 25.585 1.00 8.68 146 ASP A N 1
ATOM 1137 C CA A ASP A 1 135 ? 43.359 36.615 26.651 0.50 9.15 146 ASP A CA 1
ATOM 1138 C CA B ASP A 1 135 ? 43.362 36.619 26.658 0.50 9.53 146 ASP A CA 1
ATOM 1139 C C . ASP A 1 135 ? 42.451 35.482 26.182 1.00 9.61 146 ASP A C 1
ATOM 1140 O O . ASP A 1 135 ? 41.692 34.934 26.960 1.00 11.52 146 ASP A O 1
ATOM 1149 N N . TYR A 1 136 ? 42.532 35.089 24.913 1.00 8.85 147 TYR A N 1
ATOM 1150 C CA . TYR A 1 136 ? 41.662 33.994 24.450 1.00 8.59 147 TYR A CA 1
ATOM 1151 C C . TYR A 1 136 ? 42.052 32.673 25.094 1.00 9.05 147 TYR A C 1
ATOM 1152 O O . TYR A 1 136 ? 43.220 32.310 25.144 1.00 9.70 147 TYR A O 1
ATOM 1161 N N . ASP A 1 137 ? 41.028 31.968 25.548 1.00 9.43 148 ASP A N 1
ATOM 1162 C CA . ASP A 1 137 ? 41.172 30.593 26.054 1.00 11.18 148 ASP A CA 1
ATOM 1163 C C . ASP A 1 137 ? 39.926 29.839 25.583 1.00 10.55 148 ASP A C 1
ATOM 1164 O O . ASP A 1 137 ? 38.826 30.099 26.066 1.00 12.13 148 ASP A O 1
ATOM 1169 N N . ALA A 1 138 ? 40.096 28.940 24.611 1.00 11.45 149 ALA A N 1
ATOM 1170 C CA . ALA A 1 138 ? 38.953 28.264 23.973 1.00 12.86 149 ALA A CA 1
ATOM 1171 C C . ALA A 1 138 ? 38.202 27.375 24.933 1.00 13.88 149 ALA A C 1
ATOM 1172 O O . ALA A 1 138 ? 37.007 27.169 24.768 1.00 15.24 149 ALA A O 1
ATOM 1174 N N . ASP A 1 139 ? 38.907 26.849 25.920 1.00 14.41 150 ASP A N 1
ATOM 1175 C CA . ASP A 1 139 ? 38.298 25.973 26.921 1.00 15.84 150 ASP A CA 1
ATOM 1176 C C . ASP A 1 139 ? 37.421 26.756 27.883 1.00 14.86 150 ASP A C 1
ATOM 1177 O O . ASP A 1 139 ? 36.285 26.349 28.181 1.00 16.98 150 ASP A O 1
ATOM 1182 N N . ALA A 1 140 ? 37.924 27.901 28.355 1.00 14.28 151 ALA A N 1
ATOM 1183 C CA . ALA A 1 140 ? 37.215 28.759 29.301 1.00 14.52 151 ALA A CA 1
ATOM 1184 C C . ALA A 1 140 ? 36.164 29.666 28.652 1.00 13.73 151 ALA A C 1
ATOM 1185 O O . ALA A 1 140 ? 35.236 30.136 29.317 1.00 15.66 151 ALA A O 1
ATOM 1187 N N . GLN A 1 141 ? 36.318 29.899 27.344 1.00 12.47 152 GLN A N 1
ATOM 1188 C CA A GLN A 1 141 ? 35.478 30.840 26.592 0.50 11.70 152 GLN A CA 1
ATOM 1189 C CA B GLN A 1 141 ? 35.503 30.851 26.595 0.50 11.28 152 GLN A CA 1
ATOM 1190 C C . GLN A 1 141 ? 34.918 30.169 25.350 1.00 10.93 152 GLN A C 1
ATOM 1191 O O . GLN A 1 141 ? 35.193 30.566 24.217 1.00 10.66 152 GLN A O 1
ATOM 1202 N N . PRO A 1 142 ? 34.123 29.111 25.535 1.00 11.44 153 PRO A N 1
ATOM 1203 C CA . PRO A 1 142 ? 33.658 28.340 24.388 1.00 11.73 153 PRO A CA 1
ATOM 1204 C C . PRO A 1 142 ? 32.814 29.114 23.391 1.00 11.32 153 PRO A C 1
ATOM 1205 O O . PRO A 1 142 ? 32.748 28.728 22.231 1.00 11.26 153 PRO A O 1
ATOM 1209 N N . ASN A 1 143 ? 32.164 30.196 23.836 1.00 10.78 154 ASN A N 1
ATOM 1210 C CA . ASN A 1 143 ? 31.301 30.974 22.980 1.00 10.98 154 ASN A CA 1
ATOM 1211 C C . ASN A 1 143 ? 31.881 32.278 22.454 1.00 10.88 154 ASN A C 1
ATOM 1212 O O . ASN A 1 143 ? 31.205 33.003 21.722 1.00 12.79 154 ASN A O 1
ATOM 1217 N N . ALA A 1 144 ? 33.140 32.536 22.768 1.00 10.50 155 ALA A N 1
ATOM 1218 C CA . ALA A 1 144 ? 33.787 33.780 22.369 1.00 10.22 155 ALA A CA 1
ATOM 1219 C C . ALA A 1 144 ? 34.626 33.615 21.101 1.00 9.63 155 ALA A C 1
ATOM 1220 O O . ALA A 1 144 ? 35.158 32.553 20.815 1.00 10.61 155 ALA A O 1
ATOM 1222 N N . SER A 1 145 ? 34.765 34.688 20.335 1.00 10.00 156 SER A N 1
ATOM 1223 C CA . SER A 1 145 ? 35.776 34.724 19.282 1.00 9.28 156 SER A CA 1
ATOM 1224 C C . SER A 1 145 ? 37.186 34.739 19.868 1.00 8.95 156 SER A C 1
ATOM 1225 O O . SER A 1 145 ? 37.439 35.423 20.865 1.00 9.94 156 SER A O 1
ATOM 1228 N N . GLY A 1 146 ? 38.102 34.049 19.207 1.00 8.68 157 GLY A N 1
ATOM 1229 C CA . GLY A 1 146 ? 39.505 34.152 19.523 1.00 9.00 157 GLY A CA 1
ATOM 1230 C C . GLY A 1 146 ? 40.214 35.282 18.785 1.00 8.54 157 GLY A C 1
ATOM 1231 O O . GLY A 1 146 ? 41.369 35.577 19.084 1.00 9.36 157 GLY A O 1
ATOM 1232 N N . ALA A 1 147 ? 39.535 35.857 17.799 1.00 8.17 158 ALA A N 1
ATOM 1233 C CA . ALA A 1 147 ? 40.070 36.893 16.920 1.00 8.64 158 ALA A CA 1
ATOM 1234 C C . ALA A 1 147 ? 39.545 38.282 17.237 1.00 7.53 158 ALA A C 1
ATOM 1235 O O . ALA A 1 147 ? 40.298 39.241 17.338 1.00 8.20 158 ALA A O 1
ATOM 1237 N N . GLN A 1 148 ? 38.227 38.368 17.375 1.00 7.54 159 GLN A N 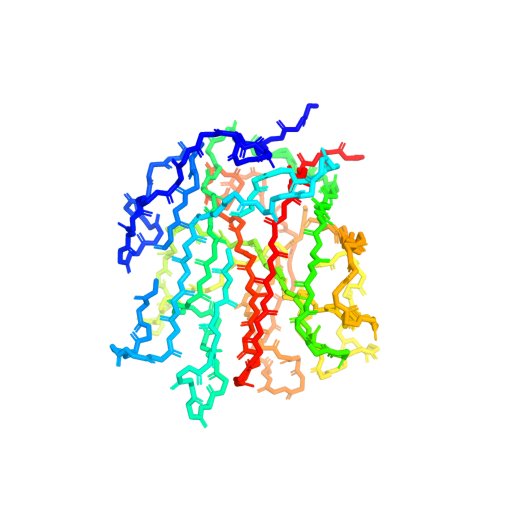1
ATOM 1238 C CA . GLN A 1 148 ? 37.587 39.652 17.593 1.00 7.78 159 GLN A CA 1
ATOM 1239 C C . GLN A 1 148 ? 37.441 39.924 19.087 1.00 8.22 159 GLN A C 1
ATOM 1240 O O . GLN A 1 148 ? 37.046 39.051 19.862 1.00 9.14 159 GLN A O 1
ATOM 1246 N N . TYR A 1 149 ? 37.826 41.144 19.453 1.00 7.73 160 TYR A N 1
ATOM 1247 C CA . TYR A 1 149 ? 37.661 41.688 20.787 1.00 7.85 160 TYR A CA 1
ATOM 1248 C C . TYR A 1 149 ? 36.512 42.679 20.762 1.00 7.30 160 TYR A C 1
ATOM 1249 O O . TYR A 1 149 ? 36.444 43.511 19.866 1.00 8.52 160 TYR A O 1
ATOM 1258 N N . ASN A 1 150 ? 35.638 42.584 21.746 1.00 8.04 161 ASN A N 1
ATOM 1259 C CA . ASN A 1 150 ? 34.511 43.504 21.913 1.00 8.81 161 ASN A CA 1
ATOM 1260 C C . ASN A 1 150 ? 34.593 44.164 23.265 1.00 8.50 161 ASN A C 1
ATOM 1261 O O . ASN A 1 150 ? 34.905 43.489 24.245 1.00 9.98 161 ASN A O 1
ATOM 1266 N N . PHE A 1 151 ? 34.275 45.450 23.331 1.00 8.65 162 PHE A N 1
ATOM 1267 C CA . PHE A 1 151 ? 34.258 46.178 24.594 1.00 8.68 162 PHE A CA 1
ATOM 1268 C C . PHE A 1 151 ? 33.019 47.049 24.665 1.00 9.17 162 PHE A C 1
ATOM 1269 O O . PHE A 1 151 ? 32.791 47.871 23.785 1.00 9.57 162 PHE A O 1
ATOM 1277 N N . LYS A 1 152 ? 32.249 46.876 25.727 1.00 9.52 163 LYS A N 1
ATOM 1278 C CA A LYS A 1 152 ? 31.075 47.725 25.926 0.50 10.18 163 LYS A CA 1
ATOM 1279 C CA B LYS A 1 152 ? 31.076 47.669 25.979 0.50 10.82 163 LYS A CA 1
ATOM 1280 C C . LYS A 1 152 ? 31.482 49.073 26.474 1.00 10.29 163 LYS A C 1
ATOM 1281 O O . LYS A 1 152 ? 32.163 49.189 27.496 1.00 10.95 163 LYS A O 1
ATOM 1292 N N . ILE A 1 153 ? 31.051 50.106 25.783 1.00 9.78 164 ILE A N 1
ATOM 1293 C CA A ILE A 1 153 ? 31.260 51.487 26.197 0.50 9.91 164 ILE A CA 1
ATOM 1294 C CA B ILE A 1 153 ? 31.269 51.488 26.215 0.50 10.39 164 ILE A CA 1
ATOM 1295 C C . ILE A 1 153 ? 30.187 51.811 27.227 1.00 10.73 164 ILE A C 1
ATOM 1296 O O . ILE A 1 153 ? 28.999 51.860 26.898 1.00 12.41 164 ILE A O 1
ATOM 1305 N N . LYS A 1 154 ? 30.583 51.993 28.482 1.00 10.64 165 LYS A N 1
ATOM 1306 C CA A LYS A 1 154 ? 29.613 51.961 29.551 0.50 11.87 165 LYS A CA 1
ATOM 1307 C CA B LYS A 1 154 ? 29.673 52.006 29.613 0.50 11.41 165 LYS A CA 1
ATOM 1308 C C . LYS A 1 154 ? 28.720 53.188 29.569 1.00 11.87 165 LYS A C 1
ATOM 1309 O O . LYS A 1 154 ? 27.524 53.045 29.839 1.00 14.11 165 LYS A O 1
ATOM 1320 N N . ASP A 1 155 ? 29.274 54.355 29.292 1.00 12.40 166 ASP A N 1
ATOM 1321 C CA . ASP A 1 155 ? 28.542 55.615 29.384 1.00 13.61 166 ASP A CA 1
ATOM 1322 C C . ASP A 1 155 ? 28.338 56.209 27.997 1.00 13.24 166 ASP A C 1
ATOM 1323 O O . ASP A 1 155 ? 29.170 56.032 27.118 1.00 14.22 166 ASP A O 1
ATOM 1328 N N . ALA A 1 156 ? 27.220 56.900 27.809 1.00 13.41 167 ALA A N 1
ATOM 1329 C CA . ALA A 1 156 ? 26.975 57.677 26.602 1.00 13.20 167 ALA A CA 1
ATOM 1330 C C . ALA A 1 156 ? 27.754 58.977 26.591 1.00 13.30 167 ALA A C 1
ATOM 1331 O O . ALA A 1 156 ? 27.967 59.606 27.628 1.00 14.25 167 ALA A O 1
ATOM 1333 N N . ASP A 1 157 ? 28.176 59.389 25.403 1.00 13.37 168 ASP A N 1
ATOM 1334 C CA A ASP A 1 157 ? 28.712 60.723 25.178 0.50 13.77 168 ASP A CA 1
ATOM 1335 C CA B ASP A 1 157 ? 28.724 60.712 25.154 0.50 14.59 168 ASP A CA 1
ATOM 1336 C C . ASP A 1 157 ? 29.971 61.005 25.979 1.00 14.01 168 ASP A C 1
ATOM 133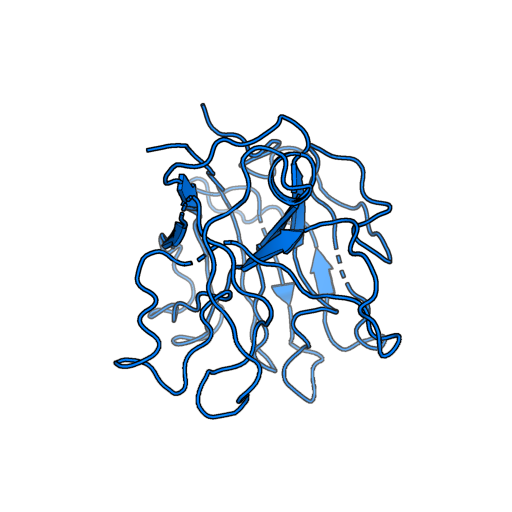7 O O . ASP A 1 157 ? 30.220 62.148 26.397 1.00 16.06 168 ASP A O 1
ATOM 1346 N N . LYS A 1 158 ? 30.782 59.972 26.179 1.00 13.23 169 LYS A N 1
ATOM 1347 C CA A LYS A 1 158 ? 31.996 60.085 26.952 0.50 12.74 169 LYS A CA 1
ATOM 1348 C CA B LYS A 1 158 ? 32.005 60.089 26.960 0.50 13.07 169 LYS A CA 1
ATOM 1349 C C . LYS A 1 158 ? 33.140 59.332 26.276 1.00 11.77 169 LYS A C 1
ATOM 1350 O O . LYS A 1 158 ? 33.047 58.128 26.048 1.00 11.32 169 LYS A O 1
ATOM 1355 N N . TRP A 1 159 ? 34.220 60.029 25.978 1.00 11.22 170 TRP A N 1
ATOM 1356 C CA . TRP A 1 159 ? 35.399 59.389 25.386 1.00 11.05 170 TRP A CA 1
ATOM 1357 C C . TRP A 1 159 ? 35.972 58.387 26.380 1.00 10.55 170 TRP A C 1
ATOM 1358 O O . TRP A 1 159 ? 36.204 58.721 27.548 1.00 12.46 170 TRP A O 1
ATOM 1369 N N . THR A 1 160 ? 36.175 57.159 25.919 1.00 9.43 171 THR A N 1
ATOM 1370 C CA . THR A 1 160 ? 36.466 56.001 26.744 1.00 9.63 171 THR A CA 1
ATOM 1371 C C . THR A 1 160 ? 37.625 55.236 26.139 1.00 8.90 171 THR A C 1
ATOM 1372 O O . THR A 1 160 ? 37.649 54.953 24.935 1.00 9.39 171 THR A O 1
ATOM 1376 N N . LYS A 1 161 ? 38.601 54.882 26.970 1.00 9.25 172 LYS A N 1
ATOM 1377 C CA A LYS A 1 161 ? 39.773 54.158 26.502 0.50 9.33 172 LYS A CA 1
ATOM 1378 C CA B LYS A 1 161 ? 39.773 54.171 26.480 0.50 9.57 172 LYS A CA 1
ATOM 1379 C C . LYS A 1 161 ? 39.419 52.712 26.199 1.00 9.11 172 LYS A C 1
ATOM 1380 O O . LYS A 1 161 ? 38.812 52.035 27.028 1.00 10.96 172 LYS A O 1
ATOM 1391 N N . VAL A 1 162 ? 39.846 52.237 25.047 1.00 8.25 173 VAL A N 1
ATOM 1392 C CA . VAL A 1 162 ? 39.669 50.859 24.635 1.00 8.35 173 VAL A CA 1
ATOM 1393 C C . VAL A 1 162 ? 41.081 50.286 24.506 1.00 8.48 173 VAL A C 1
ATOM 1394 O O . VAL A 1 162 ? 41.927 50.892 23.850 1.00 9.52 173 VAL A O 1
ATOM 1398 N N . VAL A 1 163 ? 41.331 49.125 25.129 1.00 8.14 174 VAL A N 1
ATOM 1399 C CA A VAL A 1 163 ? 42.669 48.515 25.172 0.50 8.24 174 VAL A CA 1
ATOM 1400 C CA B VAL A 1 163 ? 42.659 48.557 25.103 0.50 9.39 174 VAL A CA 1
ATOM 1401 C C . VAL A 1 163 ? 42.545 47.029 24.971 1.00 9.27 174 VAL A C 1
ATOM 1402 O O . VAL A 1 163 ? 41.759 46.390 25.677 1.00 10.77 174 VAL A O 1
ATOM 1409 N N . VAL A 1 164 ? 43.335 46.456 24.058 1.00 8.70 175 VAL A N 1
ATOM 1410 C CA . VAL A 1 164 ? 43.368 45.021 23.893 1.00 8.87 175 VAL A CA 1
ATOM 1411 C C . VAL A 1 164 ? 44.766 44.598 23.467 1.00 8.96 175 VAL A C 1
ATOM 1412 O O . VAL A 1 164 ? 45.360 45.192 22.563 1.00 9.83 175 VAL A O 1
ATOM 1416 N N . TYR A 1 165 ? 45.257 43.524 24.096 1.00 8.20 176 TYR A N 1
ATOM 1417 C CA . TYR A 1 165 ? 46.507 42.895 23.681 1.00 8.27 176 TYR A CA 1
ATOM 1418 C C . TYR A 1 165 ? 46.272 41.751 22.727 1.00 7.90 176 TYR A C 1
ATOM 1419 O O . TYR A 1 165 ? 45.355 40.935 22.921 1.00 8.76 176 TYR A O 1
ATOM 1428 N N . TYR A 1 166 ? 47.121 41.706 21.719 1.00 7.91 177 TYR A N 1
ATOM 1429 C CA . TYR A 1 166 ? 47.162 40.614 20.759 1.00 7.78 177 TYR A CA 1
ATOM 1430 C C . TYR A 1 166 ? 48.510 39.906 20.832 1.00 8.14 177 TYR A C 1
ATOM 1431 O O . TYR A 1 166 ? 49.533 40.527 21.157 1.00 9.35 177 TYR A O 1
ATOM 1440 N N . ASP A 1 167 ? 48.503 38.620 20.490 1.00 8.32 178 ASP A N 1
ATOM 1441 C CA . ASP A 1 167 ? 49.739 37.840 20.370 1.00 8.42 178 ASP A CA 1
ATOM 1442 C C . ASP A 1 167 ? 49.977 37.589 18.884 1.00 8.65 178 ASP A C 1
ATOM 1443 O O . ASP A 1 167 ? 49.333 36.742 18.278 1.00 8.94 178 ASP A O 1
ATOM 1456 N N . GLY A 1 169 ? 52.419 36.175 17.764 1.00 9.09 180 GLY A N 1
ATOM 1457 C CA . GLY A 1 169 ? 52.933 34.833 17.718 1.00 9.54 180 GLY A CA 1
ATOM 1458 C C . GLY A 1 169 ? 51.919 33.702 17.661 1.00 9.21 180 GLY A C 1
ATOM 1459 O O . GLY A 1 169 ? 52.318 32.521 17.589 1.00 9.70 180 GLY A O 1
ATOM 1460 N N . GLN A 1 170 ? 50.608 34.009 17.704 1.00 8.99 181 GLN A N 1
ATOM 1461 C CA . GLN A 1 170 ? 49.581 32.998 17.546 1.00 9.18 181 GLN A CA 1
ATOM 1462 C C . GLN A 1 170 ? 48.505 33.494 16.606 1.00 8.87 181 GLN A C 1
ATOM 1463 O O . GLN A 1 170 ? 48.148 34.667 16.600 1.00 9.17 181 GLN A O 1
ATOM 1469 N N . VAL A 1 171 ? 48.009 32.575 15.792 1.00 8.72 182 VAL A N 1
ATOM 1470 C CA . VAL A 1 171 ? 46.928 32.861 14.875 1.00 9.24 182 VAL A CA 1
ATOM 1471 C C . VAL A 1 171 ? 45.766 31.916 15.130 1.00 9.36 182 VAL A C 1
ATOM 1472 O O . VAL A 1 171 ? 45.943 30.800 15.637 1.00 10.21 182 VAL A O 1
ATOM 1476 N N . VAL A 1 172 ? 44.583 32.374 14.753 1.00 9.20 183 VAL A N 1
ATOM 1477 C CA A VAL A 1 172 ? 43.384 31.572 14.760 0.50 8.79 183 VAL A CA 1
ATOM 1478 C CA B VAL A 1 172 ? 43.360 31.571 14.737 0.50 9.76 183 VAL A CA 1
ATOM 1479 C C . VAL A 1 172 ? 42.789 31.567 13.335 1.00 8.96 183 VAL A C 1
ATOM 1480 O O . VAL A 1 172 ? 42.874 32.559 12.609 1.00 9.65 183 VAL A O 1
ATOM 1487 N N . ASN A 1 173 ? 42.224 30.436 12.930 1.00 9.12 184 ASN A N 1
ATOM 1488 C CA . ASN A 1 173 ? 41.776 30.210 11.574 1.00 9.14 184 ASN A CA 1
ATOM 1489 C C . ASN A 1 173 ? 40.300 30.524 11.358 1.00 9.15 184 ASN A C 1
ATOM 1490 O O . ASN A 1 173 ? 39.728 30.154 10.339 1.00 9.98 184 ASN A O 1
ATOM 1495 N N . ALA A 1 174 ? 39.690 31.272 12.280 1.00 9.39 185 ALA A N 1
ATOM 1496 C CA . ALA A 1 174 ? 38.284 31.656 12.151 1.00 10.56 185 ALA A CA 1
ATOM 1497 C C . ALA A 1 174 ? 37.981 32.733 13.158 1.00 9.68 185 ALA A C 1
ATOM 1498 O O . ALA A 1 174 ? 38.674 32.872 14.163 1.00 10.58 185 ALA A O 1
ATOM 1500 N N . ILE A 1 175 ? 36.920 33.484 12.887 1.00 9.60 186 ILE A N 1
ATOM 1501 C CA . ILE A 1 175 ? 36.414 34.477 13.808 1.00 9.36 186 ILE A CA 1
ATOM 1502 C C . ILE A 1 175 ? 35.329 33.919 14.728 1.00 9.39 186 ILE A C 1
ATOM 1503 O O . ILE A 1 175 ? 34.960 34.529 15.729 1.00 9.55 186 ILE A O 1
ATOM 1508 N N . SER A 1 176 ? 34.847 32.729 14.391 1.00 10.18 187 SER A N 1
ATOM 1509 C CA . SER A 1 176 ? 33.758 32.099 15.108 1.00 11.73 187 SER A CA 1
ATOM 1510 C C . SER A 1 176 ? 34.216 31.512 16.448 1.00 10.99 187 SER A C 1
ATOM 1511 O O . SER A 1 176 ? 35.401 31.323 16.703 1.00 12.16 187 SER A O 1
ATOM 1514 N N . SER A 1 177 ? 33.248 31.231 17.305 1.00 11.14 188 SER A N 1
ATOM 1515 C CA . SER A 1 177 ? 33.535 30.551 18.558 1.00 10.65 188 SER A CA 1
ATOM 1516 C C . SER A 1 177 ? 33.935 29.109 18.367 1.00 11.01 188 SER A C 1
ATOM 1517 O O . SER A 1 177 ? 33.587 28.476 17.373 1.00 11.95 188 SER A O 1
ATOM 1520 N N . LYS A 1 178 ? 34.628 28.579 19.364 1.00 10.33 189 LYS A N 1
ATOM 1521 C CA . LYS A 1 178 ? 35.000 27.161 19.351 1.00 10.85 189 LYS A CA 1
ATOM 1522 C C . LYS A 1 178 ? 33.743 26.292 19.362 1.00 11.03 189 LYS A C 1
ATOM 1523 O O . LYS A 1 178 ? 33.645 25.337 18.590 1.00 11.26 189 LYS A O 1
ATOM 1529 N N . LYS A 1 179 ? 32.767 26.579 20.224 1.00 11.64 190 LYS A N 1
ATOM 1530 C CA A LYS A 1 179 ? 31.567 25.729 20.311 0.50 13.01 190 LYS A CA 1
ATOM 1531 C CA B LYS A 1 179 ? 31.596 25.713 20.310 0.50 13.13 190 LYS A CA 1
ATOM 1532 C C . LYS A 1 179 ? 30.895 25.619 18.961 1.00 12.89 190 LYS A C 1
ATOM 1533 O O . LYS A 1 179 ? 30.420 24.544 18.582 1.00 13.81 190 LYS A O 1
ATOM 1544 N N . SER A 1 180 ? 30.865 26.721 18.216 1.00 12.68 191 SER A N 1
ATOM 1545 C CA . SER A 1 180 ? 30.170 26.734 16.935 1.00 13.68 191 SER A CA 1
ATOM 1546 C C . SER A 1 180 ? 30.964 26.081 15.803 1.00 12.53 191 SER A C 1
ATOM 1547 O O . SER A 1 180 ? 30.398 25.841 14.744 1.00 15.05 191 SER A O 1
ATOM 1550 N N . ASN A 1 181 ? 32.248 25.795 16.018 1.00 11.86 192 ASN A N 1
ATOM 1551 C CA . ASN A 1 181 ? 33.176 25.501 14.930 1.00 11.38 192 ASN A CA 1
ATOM 1552 C C . ASN A 1 181 ? 34.193 24.441 15.301 1.00 12.14 192 ASN A C 1
ATOM 1553 O O . ASN A 1 181 ? 35.278 24.744 15.761 1.00 10.98 192 ASN A O 1
ATOM 1558 N N . PRO A 1 182 ? 33.868 23.159 15.035 1.00 11.50 193 PRO A N 1
ATOM 1559 C CA . PRO A 1 182 ? 34.820 22.082 15.341 1.00 12.00 193 PRO A CA 1
ATOM 1560 C C . PRO A 1 182 ? 36.112 22.113 14.558 1.00 11.34 193 PRO A C 1
ATOM 1561 O O . PRO A 1 182 ? 37.045 21.386 14.874 1.00 11.72 193 PRO A O 1
ATOM 1565 N N . ALA A 1 183 ? 36.175 22.955 13.529 1.00 10.59 194 ALA A N 1
ATOM 1566 C CA . ALA A 1 183 ? 37.384 23.142 12.721 1.00 10.54 194 ALA A CA 1
ATOM 1567 C C . ALA A 1 183 ? 38.275 24.284 13.209 1.00 10.64 194 ALA A C 1
ATOM 1568 O O . ALA A 1 183 ? 39.337 24.519 12.640 1.00 11.59 194 ALA A O 1
ATOM 1570 N N . LEU A 1 184 ? 37.883 24.986 14.267 1.00 10.09 195 LEU A N 1
ATOM 1571 C CA A LEU A 1 184 ? 38.674 26.114 14.761 0.50 9.92 195 LEU A CA 1
ATOM 1572 C CA B LEU A 1 184 ? 38.666 26.109 14.768 0.50 9.86 195 LEU A CA 1
ATOM 1573 C C . LEU A 1 184 ? 40.019 25.595 15.276 1.00 10.31 195 LEU A C 1
ATOM 1574 O O . LEU A 1 184 ? 40.073 24.618 16.040 1.00 11.28 195 LEU A O 1
ATOM 1583 N N . GLU A 1 185 ? 41.097 26.273 14.888 1.00 9.87 196 GLU A N 1
ATOM 1584 C CA . GLU A 1 185 ? 42.453 25.964 15.298 1.00 10.83 196 GLU A CA 1
ATOM 1585 C C . GLU A 1 185 ? 43.211 27.218 15.663 1.00 10.47 196 GLU A C 1
ATOM 1586 O O . GLU A 1 185 ? 43.200 28.188 14.914 1.00 10.66 196 GLU A O 1
ATOM 1592 N N . VAL A 1 186 ? 43.889 27.157 16.804 1.00 10.64 197 VAL A N 1
ATOM 1593 C CA . VAL A 1 186 ? 44.882 28.122 17.221 1.00 10.82 197 VAL A CA 1
ATOM 1594 C C . VAL A 1 186 ? 46.229 27.489 16.942 1.00 10.88 197 VAL A C 1
ATOM 1595 O O . VAL A 1 186 ? 46.442 26.313 17.283 1.00 12.06 197 VAL A O 1
ATOM 1599 N N . SER A 1 187 ? 47.139 28.230 16.346 1.00 10.62 198 SER A N 1
ATOM 1600 C CA . SER A 1 187 ? 48.474 27.730 16.055 1.00 11.42 198 SER A CA 1
ATOM 1601 C C . SER A 1 187 ? 49.527 28.809 16.242 1.00 10.74 198 SER A C 1
ATOM 1602 O O . SER A 1 187 ? 49.244 30.015 16.208 1.00 11.05 198 SER A O 1
ATOM 1605 N N . ASP A 1 188 ? 50.766 28.386 16.413 1.00 10.91 199 ASP A N 1
ATOM 1606 C CA . ASP A 1 188 ? 51.858 29.326 16.493 1.00 10.85 199 ASP A CA 1
ATOM 1607 C C . ASP A 1 188 ? 52.137 29.894 15.096 1.00 11.30 199 ASP A C 1
ATOM 1608 O O . ASP A 1 188 ? 52.244 29.154 14.116 1.00 12.67 199 ASP A O 1
ATOM 1613 N N . THR A 1 189 ? 52.285 31.207 15.021 1.00 10.73 200 THR A N 1
ATOM 1614 C CA . THR A 1 189 ? 52.544 31.869 13.746 1.00 10.88 200 THR A CA 1
ATOM 1615 C C . THR A 1 189 ? 53.894 31.408 13.223 1.00 12.47 200 THR A C 1
ATOM 1616 O O . THR A 1 189 ? 54.877 31.417 13.944 1.00 13.48 200 THR A O 1
ATOM 1620 N N . ASP A 1 190 ? 53.956 31.017 11.961 1.00 12.93 201 ASP A N 1
ATOM 1621 C CA A ASP A 1 190 ? 55.232 30.676 11.356 0.50 13.93 201 ASP A CA 1
ATOM 1622 C CA B ASP A 1 190 ? 55.240 30.684 11.354 0.50 14.45 201 ASP A CA 1
ATOM 1623 C C . ASP A 1 190 ? 56.076 31.938 11.238 1.00 14.15 201 ASP A C 1
ATOM 1624 O O . ASP A 1 190 ? 55.548 33.035 10.968 1.00 13.93 201 ASP A O 1
ATOM 1633 N N . ASP A 1 191 ? 57.397 31.798 11.393 1.00 15.66 202 ASP A N 1
ATOM 1634 C CA . ASP A 1 191 ? 58.291 32.926 11.217 1.00 17.06 202 ASP A CA 1
ATOM 1635 C C . ASP A 1 191 ? 58.081 33.635 9.866 1.00 16.44 202 ASP A C 1
ATOM 1636 O O . ASP A 1 191 ? 58.231 34.855 9.767 1.00 17.92 202 ASP A O 1
ATOM 1641 N N . ASP A 1 192 ? 57.741 32.869 8.838 1.00 15.81 203 ASP A N 1
ATOM 1642 C CA . ASP A 1 192 ? 57.546 33.429 7.497 1.00 17.02 203 ASP A CA 1
ATOM 1643 C C . ASP A 1 192 ? 56.097 33.637 7.115 1.00 15.69 203 ASP A C 1
ATOM 1644 O O . ASP A 1 192 ? 55.798 33.809 5.924 1.00 17.44 203 ASP A O 1
ATOM 1649 N N . ALA A 1 193 ? 55.181 33.678 8.092 1.00 14.74 204 ALA A N 1
ATOM 1650 C CA . ALA A 1 193 ? 53.779 33.778 7.777 1.00 13.44 204 ALA A CA 1
ATOM 1651 C C . ALA A 1 193 ? 53.471 35.068 7.023 1.00 12.35 204 ALA A C 1
ATOM 1652 O O . ALA A 1 193 ? 53.942 36.157 7.392 1.00 12.25 204 ALA A O 1
ATOM 1654 N N . ALA A 1 194 ? 52.599 34.932 6.031 1.00 11.85 205 ALA A N 1
ATOM 1655 C CA . ALA A 1 194 ? 52.149 36.067 5.250 1.00 10.78 205 ALA A CA 1
ATOM 1656 C C . ALA A 1 194 ? 51.511 37.155 6.109 1.00 9.97 205 ALA A C 1
ATOM 1657 O O . ALA A 1 194 ? 51.686 38.341 5.846 1.00 10.20 205 ALA A O 1
ATOM 1659 N N . ILE A 1 195 ? 50.779 36.760 7.153 1.00 9.38 206 ILE A N 1
ATOM 1660 C CA . ILE A 1 195 ? 50.059 37.728 7.962 1.00 8.91 206 ILE A CA 1
ATOM 1661 C C . ILE A 1 195 ? 51.000 38.751 8.602 1.00 8.68 206 ILE A C 1
ATOM 1662 O O . ILE A 1 195 ? 50.638 39.898 8.802 1.00 9.43 206 ILE A O 1
ATOM 1667 N N . LEU A 1 196 ? 52.224 38.331 8.955 1.00 9.10 207 LEU A N 1
ATOM 1668 C CA . LEU A 1 196 ? 53.160 39.241 9.583 1.00 9.29 207 LEU A CA 1
ATOM 1669 C C . LEU A 1 196 ? 53.587 40.353 8.630 1.00 9.32 207 LEU A C 1
ATOM 1670 O O . LEU A 1 196 ? 53.899 41.468 9.059 1.00 9.97 207 LEU A O 1
ATOM 1675 N N . LYS A 1 197 ? 53.641 40.058 7.329 1.00 8.93 208 LYS A N 1
ATOM 1676 C CA . LYS A 1 197 ? 54.093 41.016 6.326 1.00 10.28 208 LYS A CA 1
ATOM 1677 C C . LYS A 1 197 ? 52.984 41.865 5.735 1.00 8.59 208 LYS A C 1
ATOM 1678 O O . LYS A 1 197 ? 53.264 42.905 5.123 1.00 9.49 208 LYS A O 1
ATOM 1684 N N . ASP A 1 198 ? 51.722 41.452 5.881 1.00 8.31 209 ASP A N 1
ATOM 1685 C CA . ASP A 1 198 ? 50.617 42.162 5.239 1.00 8.08 209 ASP A CA 1
ATOM 1686 C C . ASP A 1 198 ? 49.315 41.792 5.932 1.00 8.21 209 ASP A C 1
ATOM 1687 O O . ASP A 1 198 ? 48.749 40.711 5.710 1.00 8.24 209 ASP A O 1
ATOM 1692 N N . CYS A 1 199 ? 48.880 42.684 6.811 1.00 7.93 210 CYS A N 1
ATOM 1693 C CA . CYS A 1 199 ? 47.651 42.482 7.562 1.00 7.86 210 CYS A CA 1
ATOM 1694 C C . CYS A 1 199 ? 46.950 43.830 7.676 1.00 7.65 210 CYS A C 1
ATOM 1695 O O . CYS A 1 199 ? 47.491 44.849 7.237 1.00 8.37 210 CYS A O 1
ATOM 1698 N N . TYR A 1 200 ? 45.757 43.834 8.276 1.00 7.55 211 TYR A N 1
ATOM 1699 C CA . TYR A 1 200 ? 45.104 45.085 8.584 1.00 7.15 211 TYR A CA 1
ATOM 1700 C C . TYR A 1 200 ? 44.408 45.017 9.917 1.00 7.45 211 TYR A C 1
ATOM 1701 O O . TYR A 1 200 ? 43.860 43.965 10.301 1.00 7.66 211 TYR A O 1
ATOM 1710 N N . VAL A 1 201 ? 44.444 46.146 10.607 1.00 7.20 212 VAL A N 1
ATOM 1711 C CA . VAL A 1 201 ? 43.585 46.374 11.764 1.00 7.48 212 VAL A CA 1
ATOM 1712 C C . VAL A 1 201 ? 42.197 46.800 11.289 1.00 7.31 212 VAL A C 1
ATOM 1713 O O . VAL A 1 201 ? 42.083 47.654 10.414 1.00 8.55 212 VAL A O 1
ATOM 1717 N N . ALA A 1 202 ? 41.158 46.212 11.868 1.00 7.52 213 ALA A N 1
ATOM 1718 C CA . ALA A 1 202 ? 39.759 46.574 11.646 1.00 7.59 213 ALA A CA 1
ATOM 1719 C C . ALA A 1 202 ? 39.167 47.016 12.977 1.00 7.83 213 ALA A C 1
ATOM 1720 O O . ALA A 1 202 ? 39.276 46.310 13.981 1.00 9.27 213 ALA A O 1
ATOM 1722 N N . ILE A 1 203 ? 38.545 48.190 12.986 1.00 7.60 214 ILE A N 1
ATOM 1723 C CA . ILE A 1 203 ? 37.824 48.713 14.133 1.00 7.02 214 ILE A CA 1
ATOM 1724 C C . ILE A 1 203 ? 36.364 48.829 13.689 1.00 7.14 214 ILE A C 1
ATOM 1725 O O . ILE A 1 203 ? 36.064 49.393 12.608 1.00 7.55 214 ILE A O 1
ATOM 1730 N N . LEU A 1 204 ? 35.443 48.266 14.476 1.00 7.19 215 LEU A N 1
ATOM 1731 C CA A LEU A 1 204 ? 34.045 48.091 14.102 0.50 7.67 215 LEU A CA 1
ATOM 1732 C CA B LEU A 1 204 ? 34.081 48.210 14.028 0.50 7.38 215 LEU A CA 1
ATOM 1733 C C . LEU A 1 204 ? 33.131 48.477 15.211 1.00 8.67 215 LEU A C 1
ATOM 1734 O O . LEU A 1 204 ? 33.487 48.369 16.388 1.00 10.52 215 LEU A O 1
ATOM 1743 N N . GLY A 1 205 ? 31.918 48.860 14.853 1.00 9.14 216 GLY A N 1
ATOM 1744 C CA . GLY A 1 205 ? 30.808 49.010 15.804 1.00 9.35 216 GLY A CA 1
ATOM 1745 C C . GLY A 1 205 ? 29.575 48.465 15.120 1.00 8.93 216 GLY A C 1
ATOM 1746 O O . GLY A 1 205 ? 28.987 49.135 14.279 1.00 9.78 216 GLY A O 1
ATOM 1747 N N . GLN A 1 206 ? 29.258 47.208 15.376 1.00 9.51 217 GLN A N 1
ATOM 1748 C CA . GLN A 1 206 ? 28.304 46.463 14.566 1.00 9.51 217 GLN A CA 1
ATOM 1749 C C . GLN A 1 206 ? 26.860 46.603 14.997 1.00 9.69 217 GLN A C 1
ATOM 1750 O O . GLN A 1 206 ? 25.967 46.257 14.232 1.00 9.77 217 GLN A O 1
ATOM 1756 N N . ASN A 1 207 ? 26.591 47.079 16.206 1.00 9.57 218 ASN A N 1
ATOM 1757 C CA . ASN A 1 207 ? 25.221 47.017 16.688 1.00 10.63 218 ASN A CA 1
ATOM 1758 C C . ASN A 1 207 ? 24.287 47.908 15.888 1.00 10.80 218 ASN A C 1
ATOM 1759 O O . ASN A 1 207 ? 24.559 49.073 15.671 1.00 10.54 218 ASN A O 1
ATOM 1764 N N . LYS A 1 208 ? 23.132 47.350 15.536 1.00 11.72 219 LYS A N 1
ATOM 1765 C CA A LYS A 1 208 ? 22.036 48.048 14.872 0.50 12.77 219 LYS A CA 1
ATOM 1766 C CA B LYS A 1 208 ? 22.122 48.111 14.809 0.50 12.40 219 LYS A CA 1
ATOM 1767 C C . LYS A 1 208 ? 21.711 49.328 15.643 1.00 11.89 219 LYS A C 1
ATOM 1768 O O . LYS A 1 208 ? 21.565 49.280 16.869 1.00 13.24 219 LYS A O 1
ATOM 1775 N N . GLY A 1 209 ? 21.594 50.458 14.962 1.00 11.99 220 GLY A N 1
ATOM 1776 C CA . GLY A 1 209 ? 21.153 51.692 15.585 1.00 13.31 220 GLY A CA 1
ATOM 1777 C C . GLY A 1 209 ? 22.184 52.446 16.375 1.00 13.86 220 GLY A C 1
ATOM 1778 O O . GLY A 1 209 ? 21.918 53.587 16.777 1.00 16.58 220 GLY A O 1
ATOM 1779 N N . GLY A 1 210 ? 23.354 51.852 16.581 1.00 12.42 221 GLY A N 1
ATOM 1780 C CA . GLY A 1 210 ? 24.400 52.471 17.390 1.00 12.37 221 GLY A CA 1
ATOM 1781 C C . GLY A 1 210 ? 25.199 53.474 16.589 1.00 11.32 221 GLY A C 1
ATOM 1782 O O . GLY A 1 210 ? 25.211 53.436 15.348 1.00 11.93 221 GLY A O 1
ATOM 1783 N N . VAL A 1 211 ? 25.855 54.377 17.298 1.00 10.83 222 VAL A N 1
ATOM 1784 C CA . VAL A 1 211 ? 26.739 55.343 16.701 1.00 10.47 222 VAL A CA 1
ATOM 1785 C C . VAL A 1 211 ? 27.982 55.387 17.573 1.00 10.52 222 VAL A C 1
ATOM 1786 O O . VAL A 1 211 ? 27.897 55.704 18.774 1.00 12.28 222 VAL A O 1
ATOM 1790 N N . VAL A 1 212 ? 29.132 55.045 16.987 1.00 10.10 223 VAL A N 1
ATOM 1791 C CA . VAL A 1 212 ? 30.418 55.011 17.698 1.00 10.40 223 VAL A CA 1
ATOM 1792 C C . VAL A 1 212 ? 31.409 55.918 16.981 1.00 10.01 223 VAL A C 1
ATOM 1793 O O . VAL A 1 212 ? 31.525 55.858 15.752 1.00 11.83 223 VAL A O 1
ATOM 1797 N N . GLU A 1 213 ? 32.120 56.725 17.743 1.00 9.89 224 GLU A N 1
ATOM 1798 C CA . GLU A 1 213 ? 33.194 57.574 17.232 1.00 9.59 224 GLU A CA 1
ATOM 1799 C C . GLU A 1 213 ? 34.528 57.081 17.776 1.00 9.17 224 GLU A C 1
ATOM 1800 O O . GLU A 1 213 ? 34.600 56.625 18.917 1.00 10.86 224 GLU A O 1
ATOM 1806 N N . ILE A 1 214 ? 35.550 57.150 16.926 1.00 8.77 225 ILE A N 1
ATOM 1807 C CA A ILE A 1 214 ? 36.854 56.570 17.186 0.50 8.75 225 ILE A CA 1
ATOM 1808 C CA B ILE A 1 214 ? 36.858 56.567 17.181 0.50 8.35 225 ILE A CA 1
ATOM 1809 C C . ILE A 1 214 ? 37.931 57.623 16.996 1.00 8.24 225 ILE A C 1
ATOM 1810 O O . ILE A 1 214 ? 37.932 58.336 15.985 1.00 8.63 225 ILE A O 1
ATOM 1819 N N . SER A 1 215 ? 38.858 57.705 17.941 1.00 8.79 226 SER A N 1
ATOM 1820 C CA . SER A 1 215 ? 39.976 58.615 17.795 1.00 9.36 226 SER A CA 1
ATOM 1821 C C . SER A 1 215 ? 41.235 58.102 18.506 1.00 9.85 226 SER A C 1
ATOM 1822 O O . SER A 1 215 ? 41.138 57.260 19.390 1.00 10.86 226 SER A O 1
ATOM 1825 N N . ASP A 1 216 ? 42.410 58.594 18.103 1.00 10.31 227 ASP A N 1
ATOM 1826 C CA A ASP A 1 216 ? 43.691 58.421 18.800 0.50 10.45 227 ASP A CA 1
ATOM 1827 C CA B ASP A 1 216 ? 43.661 58.442 18.866 0.50 10.89 227 ASP A CA 1
ATOM 1828 C C . ASP A 1 216 ? 44.057 56.951 18.979 1.00 9.97 227 ASP A C 1
ATOM 1829 O O . ASP A 1 216 ? 44.047 56.374 20.074 1.00 11.34 227 ASP A O 1
ATOM 1838 N N . VAL A 1 217 ? 44.416 56.344 17.868 1.00 10.50 228 VAL A N 1
ATOM 1839 C CA . VAL A 1 217 ? 44.691 54.917 17.797 1.00 10.36 228 VAL A CA 1
ATOM 1840 C C . VAL A 1 217 ? 46.175 54.622 17.848 1.00 11.22 228 VAL A C 1
ATOM 1841 O O . VAL A 1 217 ? 46.968 55.219 17.105 1.00 14.09 228 VAL A O 1
ATOM 1845 N N . THR A 1 218 ? 46.543 53.646 18.670 1.00 10.99 229 THR A N 1
ATOM 1846 C CA A THR A 1 218 ? 47.929 53.200 18.831 0.50 11.38 229 THR A CA 1
ATOM 1847 C CA B THR A 1 218 ? 47.933 53.210 18.702 0.50 12.10 229 THR A CA 1
ATOM 1848 C C . THR A 1 218 ? 48.034 51.689 18.639 1.00 10.92 229 THR A C 1
ATOM 1849 O O . THR A 1 218 ? 47.223 50.965 19.212 1.00 11.45 229 THR A O 1
ATOM 1856 N N . LEU A 1 219 ? 49.035 51.238 17.897 1.00 10.58 230 LEU A N 1
ATOM 1857 C CA . LEU A 1 219 ? 49.414 49.818 17.886 1.00 10.15 230 LEU A CA 1
ATOM 1858 C C . LEU A 1 219 ? 50.907 49.797 18.186 1.00 11.28 230 LEU A C 1
ATOM 1859 O O . LEU A 1 219 ? 51.697 50.380 17.439 1.00 11.96 230 LEU A O 1
ATOM 1864 N N . LYS A 1 220 ? 51.300 49.101 19.254 1.00 10.54 231 LYS A N 1
ATOM 1865 C CA A LYS A 1 220 ? 52.691 49.133 19.726 0.50 11.34 231 LYS A CA 1
ATOM 1866 C CA B LYS A 1 220 ? 52.672 49.153 19.734 0.50 11.71 231 LYS A CA 1
ATOM 1867 C C . LYS A 1 220 ? 53.110 47.769 20.207 1.00 10.71 231 LYS A C 1
ATOM 1868 O O . LYS A 1 220 ? 52.368 47.086 20.899 1.00 10.59 231 LYS A O 1
ATOM 1874 N N . LYS A 1 221 ? 54.347 47.418 19.906 1.00 10.82 232 LYS A N 1
ATOM 1875 C CA . LYS A 1 221 ? 54.946 46.189 20.415 1.00 11.00 232 LYS A CA 1
ATOM 1876 C C . LYS A 1 221 ? 55.274 46.366 21.897 1.00 11.91 232 LYS A C 1
ATOM 1877 O O . LYS A 1 221 ? 55.814 47.400 22.291 1.00 13.88 232 LYS A O 1
ATOM 1883 N N . LYS A 1 222 ? 54.962 45.351 22.692 1.00 12.11 233 LYS A N 1
ATOM 1884 C CA A LYS A 1 222 ? 55.186 45.438 24.143 0.50 13.81 233 LYS A CA 1
ATOM 1885 C CA B LYS A 1 222 ? 55.115 45.385 24.143 0.50 13.74 233 LYS A CA 1
ATOM 1886 C C . LYS A 1 222 ? 56.043 44.302 24.631 1.00 15.31 233 LYS A C 1
ATOM 1887 O O . LYS A 1 222 ? 56.612 43.574 23.837 1.00 16.31 233 LYS A O 1
#